Protein AF-A0A8B6DTR9-F1 (afdb_monomer)

Solvent-accessible surface area (backbone atoms only — not comparable to full-atom values): 15945 Å² total; per-residue (Å²): 145,70,63,82,80,42,92,89,54,78,82,50,73,66,52,52,37,52,46,11,45,74,66,29,21,36,35,35,38,35,43,96,95,38,80,46,82,32,45,28,60,80,81,39,79,87,61,79,60,50,96,57,66,48,41,33,37,45,43,93,88,68,91,39,76,43,83,52,92,78,80,88,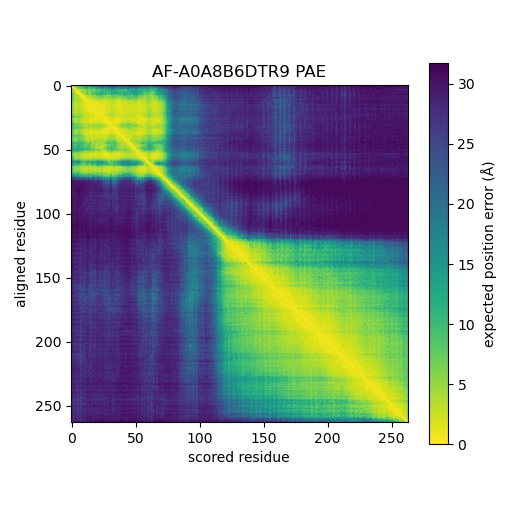74,87,74,90,75,89,83,84,90,77,88,80,81,92,70,81,88,87,74,83,84,82,82,87,86,80,85,88,78,92,78,88,77,92,74,92,73,92,71,97,82,63,64,71,66,53,53,52,53,52,50,52,51,52,51,54,50,52,49,54,50,50,50,46,42,75,74,32,64,69,58,36,49,52,50,52,48,52,54,49,49,49,46,71,74,31,63,68,60,33,52,52,52,51,50,55,51,50,50,44,48,71,74,32,60,68,61,36,50,53,53,52,49,54,51,50,54,40,47,74,73,33,64,67,58,33,52,51,50,53,52,52,51,52,52,42,49,72,71,35,60,70,60,35,50,53,51,50,51,54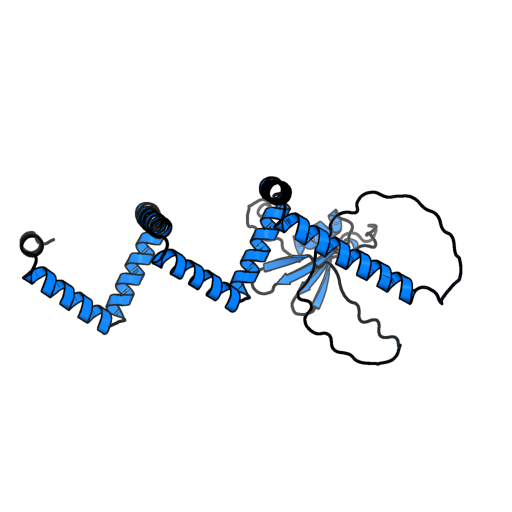,51,50,49,47,46,70,76,31,60,72,58,33,52,54,52,52,51,53,50,52,52,45,47,71,73,32,65,70,57,33,52,54,52,52,52,35,62,76,68,74,110

Secondary structure (DSSP, 8-state):
--GGGSTTPPP-HHHHHHHHHHHTSEEEEEETTEEEEE-GGGT-TT----S-EEEEEEETTTTEEEEE-------------------------------------------TTSHHHHHHHHHHHHHHHHHHHHHHHHH-HHHHHHHHHHHHHHHHH-HHHHHHHHHHHHHHHHH-HHHHHHHHHHHHHHHHH-HHHHHHHHHHHHHHHHH-HHHHHHHHHHHHHHHHH-HHHHHHHHHHHHHHHHH-HHHHHHHHHHHHHT-

Radius of gyration: 31.57 Å; Cα contacts (8 Å, |Δi|>4): 140; chains: 1; bounding box: 81×58×77 Å

Foldseek 3Di:
DPPVVDPPDADDPVVVLVVQLVVLEWEWEQDPNDIDIRHNCVVPVPGRRDPDHWYWYQDPPPSDIDTDPDDDDPPDDDDDDDDDDDDDPPDDDDDPDDDDDDDDDDDDDDDPPPPPVVVVVVVVVVVVVVVVVVVCCVPPPVSVVVVVVVVVCCCVVPPVVVVVVVVVVVCCCVPPPVVVVVVVVVLVVCCVPPPVSVVVVVVVVVVCCVPPVVVVVVVVVVVVCCCVVPPVVVVVVVVVVVVCCVPPPVVVVVVVVCVVVVD

Organism: Mytilus galloprovincialis (NCBI:txid29158)

pLDDT: mean 78.94, std 22.17, range [26.41, 97.94]

Structure (mmCIF, N/CA/C/O backbone):
data_AF-A0A8B6DTR9-F1
#
_entry.id   AF-A0A8B6DTR9-F1
#
loop_
_atom_site.group_PDB
_atom_site.id
_atom_site.type_symbol
_atom_site.label_atom_id
_atom_site.label_alt_id
_atom_site.label_comp_id
_atom_site.label_asym_id
_atom_site.label_entity_id
_atom_site.label_seq_id
_atom_site.pdbx_PDB_ins_code
_atom_site.Cartn_x
_atom_site.Cartn_y
_atom_site.Cartn_z
_atom_site.occupancy
_atom_site.B_iso_or_equiv
_atom_site.auth_seq_id
_atom_site.auth_comp_id
_atom_site.auth_asym_id
_atom_site.auth_atom_id
_atom_site.pdbx_PDB_model_num
ATOM 1 N N . MET A 1 1 ? 14.453 -39.203 -3.391 1.00 51.09 1 MET A N 1
ATOM 2 C CA . MET A 1 1 ? 14.762 -38.032 -4.246 1.00 51.09 1 MET A CA 1
ATOM 3 C C . MET A 1 1 ? 13.484 -37.434 -4.881 1.00 51.09 1 MET A C 1
ATOM 5 O O . MET A 1 1 ? 13.374 -37.361 -6.095 1.00 51.09 1 MET A O 1
ATOM 9 N N . ARG A 1 2 ? 12.464 -37.054 -4.081 1.00 52.34 2 ARG A N 1
ATOM 10 C CA . ARG A 1 2 ? 11.147 -36.567 -4.581 1.00 52.34 2 ARG A CA 1
ATOM 11 C C . ARG A 1 2 ? 10.767 -35.135 -4.158 1.00 52.34 2 ARG A C 1
ATOM 13 O O . ARG A 1 2 ? 9.827 -34.598 -4.726 1.00 52.34 2 ARG A O 1
ATOM 20 N N . LYS A 1 3 ? 11.496 -34.507 -3.225 1.00 60.00 3 LYS A N 1
ATOM 21 C CA . LYS A 1 3 ? 11.105 -33.215 -2.626 1.00 60.00 3 LYS A CA 1
ATOM 22 C C . LYS A 1 3 ? 11.274 -32.003 -3.559 1.00 60.00 3 LYS A C 1
ATOM 24 O O . LYS A 1 3 ? 10.487 -31.076 -3.479 1.00 60.00 3 LYS A O 1
ATOM 29 N N . MET A 1 4 ? 12.216 -32.025 -4.509 1.00 64.88 4 MET A N 1
ATOM 30 C CA . MET A 1 4 ? 12.504 -30.857 -5.369 1.00 64.88 4 MET A CA 1
ATOM 31 C C . MET A 1 4 ? 11.390 -30.528 -6.388 1.00 64.88 4 MET A C 1
ATOM 33 O O . MET A 1 4 ? 11.372 -29.444 -6.957 1.00 64.88 4 MET A O 1
ATOM 37 N N . LYS A 1 5 ? 10.413 -31.428 -6.587 1.00 71.19 5 LYS A N 1
ATOM 38 C CA . LYS A 1 5 ? 9.222 -31.157 -7.415 1.00 71.19 5 LYS A CA 1
ATOM 39 C C . LYS A 1 5 ? 8.130 -30.378 -6.670 1.00 71.19 5 LYS A C 1
ATOM 41 O O . LYS A 1 5 ? 7.161 -29.959 -7.299 1.00 71.19 5 LYS A O 1
ATOM 46 N N . GLU A 1 6 ? 8.251 -30.211 -5.353 1.00 74.38 6 GLU A N 1
ATOM 47 C CA . GLU A 1 6 ? 7.257 -29.505 -4.548 1.00 74.38 6 GLU A CA 1
ATOM 48 C C . GLU A 1 6 ? 7.502 -27.988 -4.581 1.00 74.38 6 GLU A C 1
ATOM 50 O O . GLU A 1 6 ? 8.633 -27.536 -4.361 1.00 74.38 6 GLU A O 1
ATOM 55 N N . PRO A 1 7 ? 6.457 -27.176 -4.820 1.00 59.94 7 PRO A N 1
ATOM 56 C CA . PRO A 1 7 ? 6.584 -25.726 -4.807 1.00 59.94 7 PRO A CA 1
ATOM 57 C C . PRO A 1 7 ? 7.068 -25.247 -3.431 1.00 59.94 7 PRO A C 1
ATOM 59 O O . PRO A 1 7 ? 6.545 -25.678 -2.407 1.00 59.94 7 PRO A O 1
ATOM 62 N N . LYS A 1 8 ? 8.021 -24.302 -3.427 1.00 69.50 8 LYS A N 1
ATOM 63 C CA . LYS A 1 8 ? 8.721 -23.744 -2.245 1.00 69.50 8 LYS A CA 1
ATOM 64 C C . LYS A 1 8 ? 9.845 -24.608 -1.653 1.00 69.50 8 LYS A C 1
ATOM 66 O O . LYS A 1 8 ? 10.406 -24.219 -0.631 1.00 69.50 8 LYS A O 1
ATOM 71 N N . THR A 1 9 ? 10.226 -25.715 -2.289 1.00 77.56 9 THR A N 1
ATOM 72 C CA . THR A 1 9 ? 11.467 -26.416 -1.922 1.00 77.56 9 THR A CA 1
ATOM 73 C C . THR A 1 9 ? 12.671 -25.627 -2.432 1.00 77.56 9 THR A C 1
ATOM 75 O O . THR A 1 9 ? 12.723 -25.266 -3.607 1.00 77.56 9 THR A O 1
ATOM 78 N N . MET A 1 10 ? 13.621 -25.324 -1.546 1.00 78.94 10 MET A N 1
ATOM 79 C CA . MET A 1 10 ? 14.828 -24.571 -1.899 1.00 78.94 10 MET A CA 1
ATOM 80 C C . MET A 1 10 ? 15.868 -25.504 -2.516 1.00 78.94 10 MET A C 1
ATOM 82 O O . MET A 1 10 ? 16.066 -26.614 -2.024 1.00 78.94 10 MET A O 1
ATOM 86 N N . GLY A 1 11 ? 16.518 -25.048 -3.586 1.00 74.38 11 GLY A N 1
ATOM 87 C CA . GLY A 1 11 ? 17.696 -25.724 -4.119 1.00 74.38 11 GLY A CA 1
ATOM 88 C C . GLY A 1 11 ? 18.879 -25.559 -3.169 1.00 74.38 11 GLY A C 1
ATOM 89 O O . GLY A 1 11 ? 19.078 -24.486 -2.601 1.00 74.38 11 GLY A O 1
ATOM 90 N N . THR A 1 12 ? 19.632 -26.635 -2.998 1.00 82.31 12 THR A N 1
ATOM 91 C CA . THR A 1 12 ? 20.874 -26.703 -2.224 1.00 82.31 12 THR A CA 1
ATOM 92 C C . THR A 1 12 ? 22.078 -26.730 -3.162 1.00 82.31 12 THR A C 1
ATOM 94 O O . THR A 1 12 ? 21.946 -26.671 -4.388 1.00 82.31 12 THR A O 1
ATOM 97 N N . GLU A 1 13 ? 23.274 -26.849 -2.598 1.00 83.00 13 GLU A N 1
ATOM 98 C CA . GLU A 1 13 ? 24.529 -26.994 -3.332 1.00 83.00 13 GLU A CA 1
ATOM 99 C C . GLU A 1 13 ? 24.482 -28.153 -4.339 1.00 83.00 13 GLU A C 1
ATOM 101 O O . GLU A 1 13 ? 25.077 -28.065 -5.412 1.00 83.00 13 GLU A O 1
ATOM 106 N N . LEU A 1 14 ? 23.730 -29.218 -4.029 1.00 82.75 14 LEU A N 1
ATOM 107 C CA . LEU A 1 14 ? 23.556 -30.365 -4.918 1.00 82.75 14 LEU A CA 1
ATOM 108 C C . LEU A 1 14 ? 22.812 -29.985 -6.205 1.00 82.75 14 LEU A C 1
ATOM 110 O O . LEU A 1 14 ? 23.224 -30.381 -7.294 1.00 82.75 14 LEU A O 1
ATOM 114 N N . GLU A 1 15 ? 21.734 -29.205 -6.098 1.00 90.25 15 GLU A N 1
ATOM 115 C CA . GLU A 1 15 ? 20.995 -28.711 -7.261 1.00 90.25 15 GLU A CA 1
ATOM 116 C C . GLU A 1 15 ? 21.824 -27.719 -8.083 1.00 90.25 15 GLU A C 1
ATOM 118 O O . GLU A 1 15 ? 21.741 -27.736 -9.311 1.00 90.25 15 GLU A O 1
ATOM 123 N N . ILE A 1 16 ? 22.653 -26.896 -7.432 1.00 89.44 16 ILE A N 1
ATOM 124 C CA . ILE A 1 16 ? 23.566 -25.964 -8.111 1.00 89.44 16 ILE A CA 1
ATOM 125 C C . ILE A 1 16 ? 24.635 -26.737 -8.892 1.00 89.44 16 ILE A C 1
ATOM 127 O O . ILE A 1 16 ? 24.888 -26.435 -10.056 1.00 89.44 16 ILE A O 1
ATOM 131 N N . LEU A 1 17 ? 25.220 -27.775 -8.292 1.00 88.19 17 LEU A N 1
ATOM 132 C CA . LEU A 1 17 ? 26.212 -28.614 -8.957 1.00 88.19 17 LEU A CA 1
ATOM 133 C C . LEU A 1 17 ? 25.599 -29.421 -10.116 1.00 88.19 17 LEU A C 1
ATOM 135 O O . LEU A 1 17 ? 26.189 -29.509 -11.193 1.00 88.19 17 LEU A O 1
ATOM 139 N N . ALA A 1 18 ? 24.389 -29.957 -9.929 1.00 88.06 18 ALA A N 1
ATOM 140 C CA . ALA A 1 18 ? 23.650 -30.629 -10.995 1.00 88.06 18 ALA A CA 1
ATOM 141 C C . ALA A 1 18 ? 23.320 -29.673 -12.154 1.00 88.06 18 ALA A C 1
ATOM 143 O O . ALA A 1 18 ? 23.421 -30.068 -13.315 1.00 88.06 18 ALA A O 1
ATOM 144 N N . ALA A 1 19 ? 22.969 -28.417 -11.855 1.00 89.81 19 ALA A N 1
ATOM 145 C CA . ALA A 1 19 ? 22.735 -27.386 -12.862 1.00 89.81 19 ALA A CA 1
ATOM 146 C C . ALA A 1 19 ? 24.020 -27.016 -13.617 1.00 89.81 19 ALA A C 1
ATOM 148 O O . ALA A 1 19 ? 23.981 -26.931 -14.839 1.00 89.81 19 ALA A O 1
ATOM 149 N N . ALA A 1 20 ? 25.156 -26.872 -12.925 1.00 90.00 20 ALA A N 1
ATOM 150 C CA . ALA A 1 20 ? 26.452 -26.611 -13.557 1.00 90.00 20 ALA A CA 1
ATOM 151 C C . ALA A 1 20 ? 26.824 -27.715 -14.562 1.00 90.00 20 ALA A C 1
ATOM 153 O O . ALA A 1 20 ? 27.210 -27.434 -15.695 1.00 90.00 20 ALA A O 1
ATOM 154 N N . HIS A 1 21 ? 26.625 -28.979 -14.175 1.00 88.75 21 HIS A N 1
ATOM 155 C CA . HIS A 1 21 ? 26.831 -30.122 -15.063 1.00 88.75 21 HIS A CA 1
ATOM 156 C C . HIS A 1 21 ? 25.842 -30.147 -16.237 1.00 88.75 21 HIS A C 1
ATOM 158 O O . HIS A 1 21 ? 26.243 -30.344 -17.380 1.00 88.75 21 HIS A O 1
ATOM 164 N N . PHE A 1 22 ? 24.552 -29.913 -15.979 1.00 89.75 22 PHE A N 1
ATOM 165 C CA . PHE A 1 22 ? 23.518 -29.893 -17.018 1.00 89.75 22 PHE A CA 1
ATOM 166 C C . PHE A 1 22 ? 23.726 -28.773 -18.048 1.00 89.75 22 PHE A C 1
ATOM 168 O O . PHE A 1 22 ? 23.494 -28.983 -19.235 1.00 89.75 22 PHE A O 1
ATOM 175 N N . MET A 1 23 ? 24.156 -27.595 -17.596 1.00 88.44 23 MET A N 1
ATOM 176 C CA . MET A 1 23 ? 24.367 -26.415 -18.437 1.00 88.44 23 MET A CA 1
ATOM 177 C C . MET A 1 23 ? 25.759 -26.364 -19.071 1.00 88.44 23 MET A C 1
ATOM 179 O O . MET A 1 23 ? 25.993 -25.479 -19.882 1.00 88.44 23 MET A O 1
ATOM 183 N N . GLN A 1 24 ? 26.668 -27.273 -18.696 1.00 90.25 24 GLN A N 1
ATOM 184 C CA . GLN A 1 24 ? 28.073 -27.252 -19.119 1.00 90.25 24 GLN A CA 1
ATOM 185 C C . GLN A 1 24 ? 28.731 -25.884 -18.877 1.00 90.25 24 GLN A C 1
ATOM 187 O O . GLN A 1 24 ? 29.543 -25.423 -19.668 1.00 90.25 24 GLN A O 1
ATOM 192 N N . ALA A 1 25 ? 28.384 -25.231 -17.767 1.00 89.56 25 ALA A N 1
ATOM 193 C CA . ALA A 1 25 ? 28.871 -23.904 -17.407 1.00 89.56 25 ALA A CA 1
ATOM 194 C C . ALA A 1 25 ? 29.295 -23.886 -15.937 1.00 89.56 25 ALA A C 1
ATOM 196 O O . ALA A 1 25 ? 28.673 -24.528 -15.085 1.00 89.56 25 ALA A O 1
ATOM 197 N N . ASP A 1 26 ? 30.346 -23.131 -15.625 1.00 91.75 26 ASP A N 1
ATOM 198 C CA . ASP A 1 26 ? 30.754 -22.923 -14.239 1.00 91.75 26 ASP A CA 1
ATOM 199 C C . ASP A 1 26 ? 29.756 -21.996 -13.529 1.00 91.75 26 ASP A C 1
ATOM 201 O O . ASP A 1 26 ? 29.386 -20.942 -14.047 1.00 91.75 26 ASP A O 1
ATOM 205 N N . ILE A 1 27 ? 29.345 -22.354 -12.311 1.00 93.38 27 ILE A N 1
ATOM 206 C CA . ILE A 1 27 ? 28.483 -21.519 -11.469 1.00 93.38 27 ILE A CA 1
ATOM 207 C C . ILE A 1 27 ? 29.274 -21.066 -10.243 1.00 93.38 27 ILE A C 1
ATOM 209 O O . ILE A 1 27 ? 29.811 -21.879 -9.495 1.00 93.38 27 ILE A O 1
ATOM 213 N N . TYR A 1 28 ? 29.333 -19.762 -10.003 1.00 93.19 28 TYR A N 1
ATO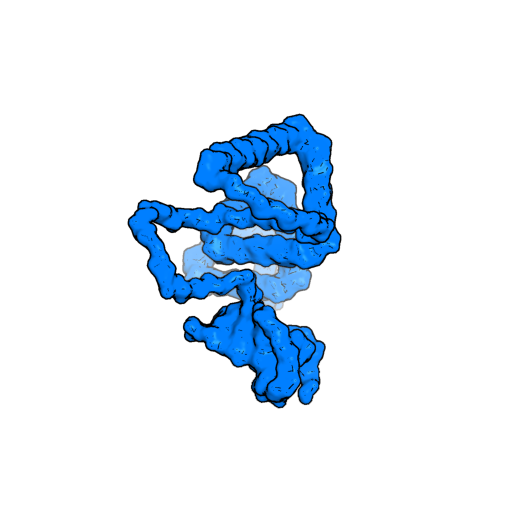M 214 C CA . TYR A 1 28 ? 29.985 -19.158 -8.847 1.00 93.19 28 TYR A CA 1
ATOM 215 C C . TYR A 1 28 ? 28.941 -18.605 -7.884 1.00 93.19 28 TYR A C 1
ATOM 217 O O . TYR A 1 28 ? 28.105 -17.802 -8.284 1.00 93.19 28 TYR A O 1
ATOM 225 N N . THR A 1 29 ? 29.014 -18.961 -6.602 1.00 91.94 29 THR A N 1
ATOM 226 C CA . THR A 1 29 ? 28.176 -18.357 -5.555 1.00 91.94 29 THR A CA 1
ATOM 227 C C . THR A 1 29 ? 29.021 -17.514 -4.609 1.00 91.94 29 THR A C 1
ATOM 229 O O . THR A 1 29 ? 29.999 -18.016 -4.054 1.00 91.94 29 THR A O 1
ATOM 232 N N . PHE A 1 30 ? 28.634 -16.266 -4.371 1.00 89.50 30 PHE A N 1
ATOM 233 C CA . PHE A 1 30 ? 29.197 -15.428 -3.318 1.00 89.50 30 PHE A CA 1
ATOM 234 C C . PHE A 1 30 ? 28.413 -15.639 -2.021 1.00 89.50 30 PHE A C 1
ATOM 236 O O . PHE A 1 30 ? 27.219 -15.367 -1.988 1.00 89.50 30 PHE A O 1
ATOM 243 N N . THR A 1 31 ? 29.056 -16.136 -0.967 1.00 84.56 31 THR A N 1
ATOM 244 C CA . THR A 1 31 ? 28.469 -16.312 0.376 1.00 84.56 31 THR A CA 1
ATOM 245 C C . THR A 1 31 ? 29.550 -16.068 1.419 1.00 84.56 31 THR A C 1
ATOM 247 O O . THR A 1 31 ? 30.715 -16.391 1.171 1.00 84.56 31 THR A O 1
ATOM 250 N N . ASN A 1 32 ? 29.212 -15.485 2.573 1.00 79.06 32 ASN A N 1
ATOM 251 C CA . ASN A 1 32 ? 30.182 -15.229 3.645 1.00 79.06 32 ASN A CA 1
ATOM 252 C C . ASN A 1 32 ? 31.472 -14.528 3.157 1.00 79.06 32 ASN A C 1
ATOM 254 O O . ASN A 1 32 ? 32.587 -14.910 3.523 1.00 79.06 32 ASN A O 1
ATOM 258 N N . ASN A 1 33 ? 31.324 -13.523 2.286 1.00 77.00 33 ASN A N 1
ATOM 259 C CA . ASN A 1 33 ? 32.418 -12.787 1.639 1.00 77.00 33 ASN A CA 1
ATOM 260 C C . ASN A 1 33 ? 33.404 -13.641 0.814 1.00 77.00 33 ASN A C 1
ATOM 262 O O . ASN A 1 33 ? 34.549 -13.237 0.600 1.00 77.00 33 ASN A O 1
ATOM 266 N N . LYS A 1 34 ? 32.988 -14.818 0.337 1.00 83.94 34 LYS A N 1
ATOM 267 C CA . LYS A 1 34 ? 33.826 -15.715 -0.466 1.00 83.94 34 LYS A CA 1
ATOM 268 C C . LYS A 1 34 ? 33.084 -16.205 -1.700 1.00 83.94 34 LYS A C 1
ATOM 270 O O . LYS A 1 34 ? 31.891 -16.485 -1.654 1.00 83.94 34 LYS A O 1
ATOM 275 N N . TRP A 1 35 ? 33.824 -16.343 -2.796 1.00 89.88 35 TRP A N 1
ATOM 276 C CA . TRP A 1 35 ? 33.347 -17.006 -4.004 1.00 89.88 35 TRP A CA 1
ATOM 277 C C . TRP A 1 35 ? 33.590 -18.510 -3.902 1.00 89.88 35 TRP A C 1
ATOM 279 O O . TRP A 1 35 ? 34.715 -18.946 -3.659 1.00 89.88 35 TRP A O 1
ATOM 289 N N . ILE A 1 36 ? 32.537 -19.292 -4.111 1.00 88.81 36 ILE A N 1
ATOM 290 C CA . ILE A 1 36 ? 32.576 -20.753 -4.197 1.00 88.81 36 ILE A CA 1
ATOM 291 C C . ILE A 1 36 ? 32.256 -21.138 -5.640 1.00 88.81 36 ILE A C 1
ATOM 293 O O . ILE A 1 36 ? 31.279 -20.644 -6.198 1.00 88.81 36 ILE A O 1
ATOM 297 N N . LYS A 1 37 ? 33.089 -21.992 -6.241 1.00 93.00 37 LYS A N 1
ATOM 298 C CA . LYS A 1 37 ? 32.936 -22.478 -7.617 1.00 93.00 37 LYS A CA 1
ATOM 299 C C . LYS A 1 37 ? 32.270 -23.856 -7.626 1.00 93.00 37 LYS A C 1
ATOM 301 O O . LYS A 1 37 ? 32.754 -24.760 -6.948 1.00 93.00 37 LYS A O 1
ATOM 306 N N . TYR A 1 38 ? 31.243 -24.010 -8.455 1.00 91.06 38 TYR A N 1
ATOM 307 C CA . TYR A 1 38 ? 30.613 -25.274 -8.826 1.00 91.06 38 TYR A CA 1
ATOM 308 C C . TYR A 1 38 ? 30.874 -25.522 -10.310 1.00 91.06 38 TYR A C 1
ATOM 310 O O . TYR A 1 38 ? 30.433 -24.749 -11.157 1.00 91.06 38 TYR A O 1
ATOM 318 N N . SER A 1 39 ? 31.628 -26.569 -10.619 1.00 88.81 39 SER A N 1
ATOM 319 C CA . SER A 1 39 ? 32.051 -26.903 -11.977 1.00 88.81 39 SER A CA 1
ATOM 320 C C . SER A 1 39 ? 31.557 -28.283 -12.364 1.00 88.81 39 SER A C 1
ATOM 322 O O . SER A 1 39 ? 31.634 -29.216 -11.563 1.00 88.81 39 SER A O 1
ATOM 324 N N . ALA A 1 40 ? 31.148 -28.437 -13.621 1.00 82.75 40 ALA A N 1
ATOM 325 C CA . ALA A 1 40 ? 30.840 -29.744 -14.191 1.00 82.75 40 ALA A CA 1
ATOM 326 C C . ALA A 1 40 ? 32.032 -30.720 -14.078 1.00 82.75 40 ALA A C 1
ATOM 328 O O . ALA A 1 40 ? 31.823 -31.905 -13.825 1.00 82.75 40 ALA A O 1
ATOM 329 N N . HIS A 1 41 ? 33.269 -30.198 -14.103 1.00 83.25 41 HIS A N 1
ATOM 330 C CA . HIS A 1 41 ? 34.509 -30.955 -13.880 1.00 83.25 41 HIS A CA 1
ATOM 331 C C . HIS A 1 41 ? 34.604 -31.644 -12.510 1.00 83.25 41 HIS A C 1
ATOM 333 O O . HIS A 1 41 ? 35.430 -32.537 -12.320 1.00 83.25 41 HIS A O 1
ATOM 339 N N . GLN A 1 42 ? 33.794 -31.233 -11.528 1.00 80.69 42 GLN A N 1
ATOM 340 C CA . GLN A 1 42 ? 33.728 -31.906 -10.227 1.00 80.69 42 GLN A CA 1
ATOM 341 C C . GLN A 1 42 ? 32.944 -33.226 -10.290 1.00 80.69 42 GLN A C 1
ATOM 343 O O . GLN A 1 42 ? 33.060 -34.030 -9.367 1.00 80.69 42 GLN A O 1
ATOM 348 N N . ILE A 1 43 ? 32.158 -33.443 -11.350 1.00 80.44 43 ILE A N 1
ATOM 349 C CA . ILE A 1 43 ? 31.377 -34.663 -11.594 1.00 80.44 43 ILE A CA 1
ATOM 350 C C . ILE A 1 43 ? 31.999 -35.473 -12.736 1.00 80.44 43 ILE A C 1
ATOM 352 O O . ILE A 1 43 ? 32.204 -36.674 -12.579 1.00 80.44 43 ILE A O 1
ATOM 356 N N . ASP A 1 44 ? 32.322 -34.820 -13.853 1.00 80.62 44 ASP A N 1
ATOM 357 C CA . ASP A 1 44 ? 32.878 -35.448 -15.052 1.00 80.62 44 ASP A CA 1
ATOM 358 C C . ASP A 1 44 ? 34.062 -34.624 -15.565 1.00 80.62 44 ASP A C 1
ATOM 360 O O . ASP A 1 44 ? 33.911 -33.454 -15.904 1.00 80.62 44 ASP A O 1
ATOM 364 N N . LYS A 1 45 ? 35.256 -35.219 -15.593 1.00 79.38 45 LYS A N 1
ATOM 365 C CA . LYS A 1 45 ? 36.498 -34.514 -15.938 1.00 79.38 45 LYS A CA 1
ATOM 366 C C . LYS A 1 45 ? 36.664 -34.274 -17.436 1.00 79.38 45 LYS A C 1
ATOM 368 O O . LYS A 1 45 ? 37.458 -33.408 -17.791 1.00 79.38 45 LYS A O 1
ATOM 373 N N . ASP A 1 46 ? 35.937 -35.009 -18.272 1.00 85.25 46 ASP A N 1
ATOM 374 C CA . ASP A 1 46 ? 36.074 -34.956 -19.730 1.00 85.25 46 ASP A CA 1
ATOM 375 C C . ASP A 1 46 ? 35.005 -34.054 -20.379 1.00 85.25 46 ASP A C 1
ATOM 377 O O . ASP A 1 46 ? 34.923 -33.946 -21.606 1.00 85.25 46 ASP A O 1
ATOM 381 N N . ILE A 1 47 ? 34.177 -33.388 -19.564 1.00 82.56 47 ILE A N 1
ATOM 382 C CA . ILE A 1 47 ? 33.110 -32.508 -20.038 1.00 82.56 47 ILE A CA 1
ATOM 383 C C . ILE A 1 47 ? 33.664 -31.145 -20.474 1.00 82.56 47 ILE A C 1
ATOM 385 O O . ILE A 1 47 ? 34.369 -30.461 -19.733 1.00 82.56 47 ILE A O 1
ATOM 389 N N . ASN A 1 48 ? 33.312 -30.713 -21.685 1.00 80.38 48 ASN A N 1
ATOM 390 C CA . ASN A 1 48 ? 33.672 -29.382 -22.166 1.00 80.38 48 ASN A CA 1
ATOM 391 C C . ASN A 1 48 ? 32.794 -28.334 -21.480 1.00 80.38 48 ASN A C 1
ATOM 393 O O . ASN A 1 48 ? 31.607 -28.237 -21.773 1.00 80.38 48 ASN A O 1
ATOM 397 N N . VAL A 1 49 ? 33.382 -27.550 -20.579 1.00 80.81 49 VAL A N 1
ATOM 398 C CA . VAL A 1 49 ? 32.700 -26.422 -19.934 1.00 80.81 49 VAL A CA 1
ATOM 399 C C . VAL A 1 49 ? 32.883 -25.162 -20.774 1.00 80.81 49 VAL A C 1
ATOM 401 O O . VAL A 1 49 ? 33.990 -24.863 -21.224 1.00 80.81 49 VAL A O 1
ATOM 404 N N . GLU A 1 50 ? 31.796 -24.426 -20.991 1.00 77.69 50 GLU A N 1
ATOM 405 C CA . GLU A 1 50 ? 31.810 -23.144 -21.686 1.00 77.69 50 GLU A CA 1
ATOM 406 C C . GLU A 1 50 ? 32.703 -22.122 -20.961 1.00 77.69 50 GLU A C 1
ATOM 408 O O . GLU A 1 50 ? 32.839 -22.120 -19.738 1.00 77.69 50 GLU A O 1
ATOM 413 N N . ASN A 1 51 ? 33.307 -21.206 -21.725 1.00 74.62 51 ASN A N 1
ATOM 414 C CA . ASN A 1 51 ? 34.177 -20.158 -21.173 1.00 74.62 51 ASN A CA 1
ATOM 415 C C . ASN A 1 51 ? 33.410 -19.086 -20.374 1.00 74.62 51 ASN A C 1
ATOM 417 O O . ASN A 1 51 ? 34.032 -18.215 -19.760 1.00 74.62 51 ASN A O 1
ATOM 421 N N . GLU A 1 52 ? 32.079 -19.117 -20.404 1.00 78.62 52 GLU A N 1
ATOM 422 C CA . GLU A 1 52 ? 31.210 -18.199 -19.677 1.00 78.62 52 GLU A CA 1
ATOM 423 C C . GLU A 1 52 ? 30.703 -18.853 -18.388 1.00 78.62 52 GLU A C 1
ATOM 425 O O . GLU A 1 52 ? 30.409 -20.046 -18.336 1.00 78.62 52 GLU A O 1
ATOM 430 N N . ALA A 1 53 ? 30.614 -18.057 -17.324 1.00 87.94 53 ALA A N 1
ATOM 431 C CA . ALA A 1 53 ? 30.217 -18.531 -16.007 1.00 87.94 53 ALA A CA 1
ATOM 432 C C . ALA A 1 53 ? 28.997 -17.769 -15.487 1.00 87.94 53 ALA A C 1
ATOM 434 O O . ALA A 1 53 ? 28.802 -16.584 -15.765 1.00 87.94 53 ALA A O 1
ATOM 435 N N . ILE A 1 54 ? 28.186 -18.453 -14.686 1.00 92.50 54 ILE A N 1
ATOM 436 C CA . ILE A 1 54 ? 27.011 -17.885 -14.029 1.00 92.50 54 ILE A CA 1
ATOM 437 C C . ILE A 1 54 ? 27.413 -17.452 -12.627 1.00 92.50 54 ILE A C 1
ATOM 439 O O . ILE A 1 54 ? 27.927 -18.248 -11.848 1.00 92.50 54 ILE A O 1
ATOM 443 N N . TYR A 1 55 ? 27.135 -16.202 -12.273 1.00 93.50 55 TYR A N 1
ATOM 444 C CA . TYR A 1 55 ? 27.465 -15.658 -10.961 1.00 93.50 55 TYR A CA 1
ATOM 445 C C . TYR A 1 55 ? 26.193 -15.426 -10.145 1.00 93.50 55 TYR A C 1
ATOM 447 O O . TYR A 1 55 ? 25.248 -14.781 -10.603 1.00 93.50 55 TYR A O 1
ATOM 455 N N . LEU A 1 56 ? 26.180 -15.939 -8.918 1.00 91.75 56 LEU A N 1
ATOM 456 C CA . LEU A 1 56 ? 25.083 -15.856 -7.963 1.00 91.75 56 LEU A CA 1
ATOM 457 C C . LEU A 1 56 ? 25.574 -15.248 -6.645 1.00 91.75 56 LEU A C 1
ATOM 459 O O . LEU A 1 56 ? 26.690 -15.511 -6.208 1.00 91.75 56 LEU A O 1
ATOM 463 N N . HIS A 1 57 ? 24.730 -14.478 -5.971 1.00 88.62 57 HIS A N 1
ATOM 464 C CA . HIS A 1 57 ? 24.967 -13.973 -4.621 1.00 88.62 57 HIS A CA 1
ATOM 465 C C . HIS A 1 57 ? 23.977 -14.626 -3.658 1.00 88.62 57 HIS A C 1
ATOM 467 O O . HIS A 1 57 ? 22.768 -14.461 -3.809 1.00 88.62 57 HIS A O 1
ATOM 473 N N . HIS A 1 58 ? 24.494 -15.380 -2.690 1.00 85.12 58 HIS A N 1
ATOM 474 C CA . HIS A 1 58 ? 23.711 -15.984 -1.623 1.00 85.12 58 HIS A CA 1
ATOM 475 C C . HIS A 1 58 ? 23.541 -14.975 -0.486 1.00 85.12 58 HIS A C 1
ATOM 477 O O . HIS A 1 58 ? 24.504 -14.569 0.163 1.00 85.12 58 HIS A O 1
ATOM 483 N N . VAL A 1 59 ? 22.299 -14.563 -0.251 1.00 79.94 59 VAL A N 1
ATOM 484 C CA . VAL A 1 59 ? 21.960 -13.623 0.814 1.00 79.94 59 VAL A CA 1
ATOM 485 C C . VAL A 1 59 ? 21.758 -14.418 2.104 1.00 79.94 59 VAL A C 1
ATOM 487 O O . VAL A 1 59 ? 20.691 -14.996 2.323 1.00 79.94 59 VAL A O 1
ATOM 490 N N . ASP A 1 60 ? 22.781 -14.414 2.966 1.00 60.50 60 ASP A N 1
ATOM 491 C CA . ASP A 1 60 ? 22.947 -15.277 4.154 1.00 60.50 60 ASP A CA 1
ATOM 492 C C . ASP A 1 60 ? 21.786 -15.230 5.189 1.00 60.50 60 ASP A C 1
ATOM 494 O O . ASP A 1 60 ? 21.770 -15.997 6.148 1.00 60.50 60 ASP A O 1
ATOM 498 N N . LYS A 1 61 ? 20.783 -14.352 5.013 1.00 59.25 61 LYS A N 1
ATOM 499 C CA . LYS A 1 61 ? 19.601 -14.214 5.892 1.00 59.25 61 LYS A CA 1
ATOM 500 C C . LYS A 1 61 ? 18.292 -14.778 5.329 1.00 59.25 61 LYS A C 1
ATOM 502 O O . LYS A 1 61 ? 17.323 -14.870 6.079 1.00 59.25 61 LYS A O 1
ATOM 507 N N . SER A 1 62 ? 18.216 -15.105 4.040 1.00 58.03 62 SER A N 1
ATOM 508 C CA . SER A 1 62 ? 16.944 -15.468 3.390 1.00 58.03 62 SER A CA 1
ATOM 509 C C . SER A 1 62 ? 17.025 -16.667 2.444 1.00 58.03 62 SER A C 1
ATOM 511 O O . SER A 1 62 ? 16.060 -16.900 1.715 1.00 58.03 62 SER A O 1
ATOM 513 N N . SER A 1 63 ? 18.140 -17.417 2.444 1.00 68.50 63 SER A N 1
ATOM 514 C CA . SER A 1 63 ? 18.375 -18.555 1.530 1.00 68.50 63 SER A CA 1
ATOM 515 C C . SER A 1 63 ? 18.012 -18.199 0.080 1.00 68.50 63 SER A C 1
ATOM 517 O O . SER A 1 63 ? 17.421 -18.980 -0.665 1.00 68.50 63 SER A O 1
ATOM 519 N N . HIS A 1 64 ? 18.299 -16.947 -0.282 1.00 80.81 64 HIS A N 1
ATOM 520 C CA . HIS A 1 64 ? 17.926 -16.331 -1.542 1.00 80.81 64 HIS A CA 1
ATOM 521 C C . HIS A 1 64 ? 19.172 -16.160 -2.399 1.00 80.81 64 HIS A C 1
ATOM 523 O O . HIS A 1 64 ? 20.209 -15.722 -1.900 1.00 80.81 64 HIS A O 1
ATOM 529 N N . TYR A 1 65 ? 19.047 -16.479 -3.685 1.00 83.94 65 TYR A N 1
ATOM 530 C CA . TYR A 1 65 ? 20.107 -16.304 -4.669 1.00 83.94 65 TYR A CA 1
ATOM 531 C C . TYR A 1 65 ? 19.731 -15.180 -5.629 1.00 83.94 65 TYR A C 1
ATOM 533 O O . TYR A 1 65 ? 18.676 -15.224 -6.265 1.00 83.94 65 TYR A O 1
ATOM 541 N N . GLU A 1 66 ? 20.607 -14.190 -5.753 1.00 86.62 66 GLU A N 1
ATOM 542 C CA . GLU A 1 66 ? 20.489 -13.117 -6.740 1.00 86.62 66 GLU A CA 1
ATOM 543 C C . GLU A 1 66 ? 21.493 -13.322 -7.878 1.00 86.62 66 GLU A C 1
ATOM 545 O O . GLU A 1 66 ? 22.618 -13.755 -7.644 1.00 86.62 66 GLU A O 1
ATOM 550 N N . VAL A 1 67 ? 21.111 -12.992 -9.115 1.00 87.62 67 VAL A N 1
ATOM 551 C CA . VAL A 1 67 ? 22.015 -13.070 -10.274 1.00 87.62 67 VAL A CA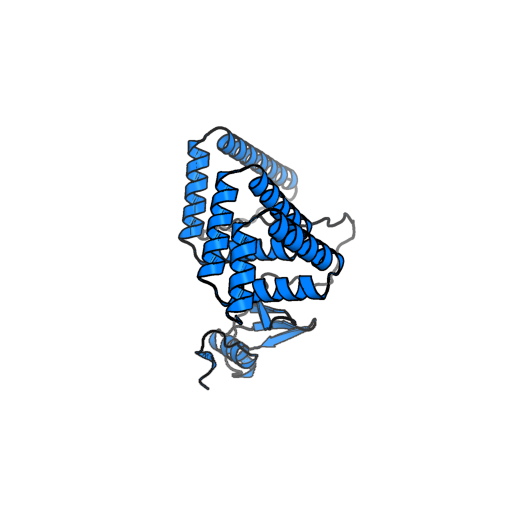 1
ATOM 552 C C . VAL A 1 67 ? 22.954 -11.866 -10.287 1.00 87.62 67 VAL A C 1
ATOM 554 O O . VAL A 1 67 ? 22.511 -10.719 -10.187 1.00 87.62 67 VAL A O 1
ATOM 557 N N . VAL A 1 68 ? 24.247 -12.122 -10.463 1.00 87.44 68 VAL A N 1
ATOM 558 C CA . VAL A 1 68 ? 25.290 -11.100 -10.564 1.00 87.44 68 VAL A CA 1
ATOM 559 C C . VAL A 1 68 ? 25.617 -10.863 -12.036 1.00 87.44 68 VAL A C 1
ATOM 561 O O . VAL A 1 68 ? 25.993 -11.777 -12.761 1.00 87.44 68 VAL A O 1
ATOM 564 N N . MET A 1 69 ? 25.464 -9.614 -12.479 1.00 78.25 69 MET A N 1
ATOM 565 C CA . MET A 1 69 ? 25.624 -9.230 -13.890 1.00 78.25 69 MET A CA 1
ATOM 566 C C . MET A 1 69 ? 27.046 -8.790 -14.251 1.00 78.25 69 MET A C 1
ATOM 568 O O . MET A 1 69 ? 27.386 -8.755 -15.429 1.00 78.25 69 MET A O 1
ATOM 572 N N . ASN A 1 70 ? 27.851 -8.386 -13.266 1.00 75.38 70 ASN A N 1
ATOM 573 C CA . ASN A 1 70 ? 29.233 -7.973 -13.481 1.00 75.38 70 ASN A CA 1
ATOM 574 C C . ASN A 1 70 ? 30.058 -8.204 -12.211 1.00 75.38 70 ASN A C 1
ATOM 576 O O . ASN A 1 70 ? 29.577 -7.943 -11.107 1.00 75.38 70 ASN A O 1
ATOM 580 N N . VAL A 1 71 ? 31.298 -8.654 -12.381 1.00 68.19 71 VAL A N 1
ATOM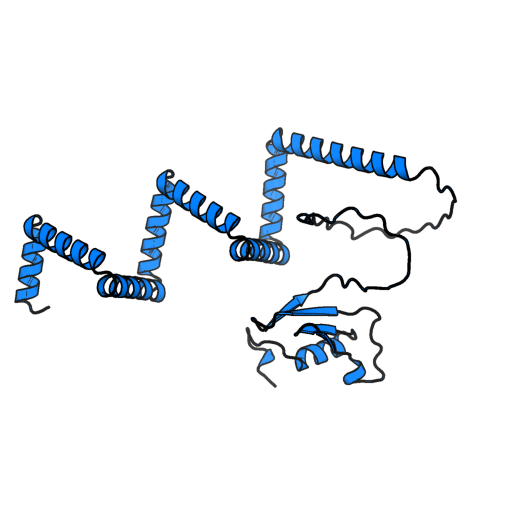 581 C CA . VAL A 1 71 ? 32.275 -8.815 -11.302 1.00 68.19 71 VAL A CA 1
ATOM 582 C C . VAL A 1 71 ? 33.486 -7.969 -11.676 1.00 68.19 71 VAL A C 1
ATOM 584 O O . VAL A 1 71 ? 34.219 -8.297 -12.607 1.00 68.19 71 VAL A O 1
ATOM 587 N N . GLU A 1 72 ? 33.683 -6.847 -10.986 1.00 67.25 72 GLU A N 1
ATOM 588 C CA . GLU A 1 72 ? 34.862 -6.008 -11.201 1.00 67.25 72 GLU A CA 1
ATOM 589 C C . GLU A 1 72 ? 36.089 -6.702 -10.602 1.00 67.25 72 GLU A C 1
ATOM 591 O O . GLU A 1 72 ? 36.242 -6.823 -9.386 1.00 67.25 72 GLU A O 1
ATOM 596 N N . GLY A 1 73 ? 36.961 -7.213 -11.470 1.00 48.09 73 GLY A N 1
ATOM 597 C CA . GLY A 1 73 ? 38.251 -7.752 -11.064 1.00 48.09 73 GLY A CA 1
ATOM 598 C C . GLY A 1 73 ? 39.252 -6.621 -10.857 1.00 48.09 73 GLY A C 1
ATOM 599 O O . GLY A 1 73 ? 39.596 -5.927 -11.812 1.00 48.09 73 GLY A O 1
ATOM 600 N N . ASN A 1 74 ? 39.786 -6.472 -9.643 1.00 38.88 74 ASN A N 1
ATOM 601 C CA . ASN A 1 74 ? 40.984 -5.666 -9.415 1.00 38.88 74 ASN A CA 1
ATOM 602 C C . ASN A 1 74 ? 42.180 -6.316 -10.132 1.00 38.88 74 ASN A C 1
ATOM 604 O O . ASN A 1 74 ? 42.931 -7.093 -9.545 1.00 38.88 74 ASN A O 1
ATOM 608 N N . ARG A 1 75 ? 42.382 -5.996 -11.413 1.00 37.25 75 ARG A N 1
ATOM 609 C CA . ARG A 1 75 ? 43.690 -6.148 -12.055 1.00 37.25 75 ARG A CA 1
ATOM 610 C C . ARG A 1 75 ? 44.533 -4.941 -11.662 1.00 37.25 75 ARG A C 1
ATOM 612 O O . ARG A 1 75 ? 44.422 -3.872 -12.250 1.00 37.25 75 ARG A O 1
ATOM 619 N N . VAL A 1 76 ? 45.365 -5.117 -10.640 1.00 43.44 76 VAL A N 1
ATOM 620 C CA . VAL A 1 76 ? 46.466 -4.198 -10.345 1.00 43.44 76 VAL A CA 1
ATOM 621 C C . VAL A 1 76 ? 47.416 -4.242 -11.538 1.00 43.44 76 VAL A C 1
ATOM 623 O O . VAL A 1 76 ? 48.098 -5.240 -11.699 1.00 43.44 76 VAL A O 1
ATOM 626 N N . HIS A 1 77 ? 47.424 -3.205 -12.380 1.00 32.03 77 HIS A N 1
ATOM 627 C CA . HIS A 1 77 ? 48.605 -2.724 -13.110 1.00 32.03 77 HIS A CA 1
ATOM 628 C C . HIS A 1 77 ? 48.339 -1.314 -13.676 1.00 32.03 77 HIS A C 1
ATOM 630 O O . HIS A 1 77 ? 47.701 -1.145 -14.707 1.00 32.03 77 HIS A O 1
ATOM 636 N N . ASN A 1 78 ? 48.852 -0.324 -12.936 1.00 33.28 78 ASN A N 1
ATOM 637 C CA . ASN A 1 78 ? 49.454 0.950 -13.357 1.00 33.28 78 ASN A CA 1
ATOM 638 C C . ASN A 1 78 ? 48.794 1.772 -14.486 1.00 33.28 78 ASN A C 1
ATOM 640 O O . ASN A 1 78 ? 49.033 1.495 -15.654 1.00 33.28 78 ASN A O 1
ATOM 644 N N . LEU A 1 79 ? 48.135 2.888 -14.131 1.00 27.06 79 LEU A N 1
ATOM 645 C CA . LEU A 1 79 ? 48.280 4.218 -14.767 1.00 27.06 79 LEU A CA 1
ATOM 646 C C . LEU A 1 79 ? 47.699 5.311 -13.819 1.00 27.06 79 LEU A C 1
ATOM 648 O O . LEU A 1 79 ? 46.905 4.977 -12.941 1.00 27.06 79 LEU A O 1
ATOM 652 N N . PRO A 1 80 ? 48.140 6.584 -13.913 1.00 30.48 80 PRO A N 1
ATOM 653 C CA . PRO A 1 80 ? 48.343 7.459 -12.760 1.00 30.48 80 PRO A CA 1
ATOM 654 C C . PRO A 1 80 ? 47.080 8.133 -12.220 1.00 30.48 80 PRO A C 1
ATOM 656 O O . PRO A 1 80 ? 46.179 8.542 -12.953 1.00 30.48 80 PRO A O 1
ATOM 659 N N . GLU A 1 81 ? 47.105 8.333 -10.906 1.00 34.56 81 GLU A N 1
ATOM 660 C CA . GLU A 1 81 ? 46.197 9.173 -10.138 1.00 34.56 81 GLU A CA 1
ATOM 661 C C . GLU A 1 81 ? 46.080 10.585 -10.729 1.00 34.56 81 GLU A C 1
ATOM 663 O O . GLU A 1 81 ? 47.041 11.352 -10.711 1.00 34.56 81 GLU A O 1
ATOM 668 N N . LYS A 1 82 ? 44.862 10.978 -11.120 1.00 32.34 82 LYS A N 1
ATOM 669 C CA . LYS A 1 82 ? 44.278 12.250 -10.668 1.00 32.34 82 LYS A CA 1
ATOM 670 C C . LYS A 1 82 ? 42.804 12.049 -10.328 1.00 32.34 82 LYS A C 1
ATOM 672 O O . LYS A 1 82 ? 41.939 11.862 -11.177 1.00 32.34 82 LYS A O 1
ATOM 677 N N . SER A 1 83 ? 42.575 12.086 -9.028 1.00 33.94 83 SER A N 1
ATOM 678 C CA . SER A 1 83 ? 41.320 12.099 -8.295 1.00 33.94 83 SER A CA 1
ATOM 679 C C . SER A 1 83 ? 40.301 13.121 -8.811 1.00 33.94 83 SER A C 1
ATOM 681 O O . SER A 1 83 ? 40.621 14.303 -8.888 1.00 33.94 83 SER A O 1
ATOM 683 N N . LYS A 1 84 ? 39.049 12.679 -9.033 1.00 31.42 84 LYS A N 1
ATOM 684 C CA . LYS A 1 84 ? 37.802 13.373 -8.627 1.00 31.42 84 LYS A CA 1
ATOM 685 C C . LYS A 1 84 ? 36.679 12.347 -8.371 1.00 31.42 84 LYS A C 1
ATOM 687 O O . LYS A 1 84 ? 36.041 11.864 -9.295 1.00 31.42 84 LYS A O 1
ATOM 692 N N . THR A 1 85 ? 36.517 12.002 -7.092 1.00 28.38 85 THR A N 1
ATOM 693 C CA . THR A 1 85 ? 35.261 11.677 -6.379 1.00 28.38 85 THR A CA 1
ATOM 694 C C . THR A 1 85 ? 34.099 11.032 -7.158 1.00 28.38 85 THR A C 1
ATOM 696 O O . THR A 1 85 ? 33.315 11.710 -7.820 1.00 28.38 85 THR A O 1
ATOM 699 N N . ILE A 1 86 ? 33.880 9.731 -6.928 1.00 29.73 86 ILE A N 1
ATOM 700 C CA . ILE A 1 86 ? 32.619 9.048 -7.252 1.00 29.73 86 ILE A CA 1
ATOM 701 C C . ILE A 1 86 ? 31.571 9.465 -6.210 1.00 29.73 86 ILE A C 1
ATOM 703 O O . ILE A 1 86 ? 31.550 8.968 -5.087 1.00 29.73 86 ILE A O 1
ATOM 707 N N . LYS A 1 87 ? 30.719 10.421 -6.587 1.00 30.62 87 LYS A N 1
ATOM 708 C CA . LYS A 1 87 ? 29.410 10.647 -5.965 1.00 30.62 87 LYS A CA 1
ATOM 709 C C . LYS A 1 87 ? 28.396 9.699 -6.608 1.00 30.62 87 LYS A C 1
ATOM 711 O O . LYS A 1 87 ? 28.336 9.616 -7.831 1.00 30.62 87 LYS A O 1
ATOM 716 N N . ASP A 1 88 ? 27.611 9.027 -5.772 1.00 31.31 88 ASP A N 1
ATOM 717 C CA . ASP A 1 88 ? 26.250 8.529 -6.010 1.00 31.31 88 ASP A CA 1
ATOM 718 C C . ASP A 1 88 ? 25.866 8.151 -7.453 1.00 31.31 88 ASP A C 1
ATOM 720 O O . ASP A 1 88 ? 25.345 8.964 -8.218 1.00 31.31 88 ASP A O 1
ATOM 724 N N . CYS A 1 89 ? 25.965 6.866 -7.804 1.00 30.08 89 CYS A N 1
ATOM 725 C CA . CYS A 1 89 ? 25.342 6.339 -9.023 1.00 30.08 89 CYS A CA 1
ATOM 726 C C . CYS A 1 89 ? 23.895 5.895 -8.774 1.00 30.08 89 CYS A C 1
ATOM 728 O O . CYS A 1 89 ? 23.520 4.735 -8.924 1.00 30.08 89 CYS A O 1
ATOM 730 N N . THR A 1 90 ? 23.045 6.878 -8.477 1.00 35.19 90 THR A N 1
ATOM 731 C CA . THR A 1 90 ? 21.589 6.765 -8.614 1.00 35.19 90 THR A CA 1
ATOM 732 C C . THR A 1 90 ? 21.185 7.109 -10.050 1.00 35.19 90 THR A C 1
ATOM 734 O O . THR A 1 90 ? 20.565 8.136 -1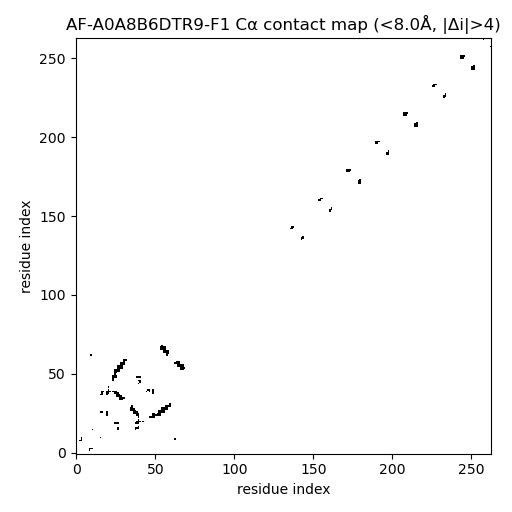0.286 1.00 35.19 90 THR A O 1
ATOM 737 N N . SER A 1 91 ? 21.526 6.286 -11.047 1.00 34.41 91 SER A N 1
ATOM 738 C CA . SER A 1 91 ? 20.736 6.182 -12.287 1.00 34.41 91 SER A CA 1
ATOM 739 C C . SER A 1 91 ? 21.229 5.024 -13.150 1.00 34.41 91 SER A C 1
ATOM 741 O O . SER A 1 91 ? 22.310 5.095 -13.723 1.00 34.41 91 SER A O 1
ATOM 743 N N . VAL A 1 92 ? 20.396 4.004 -13.350 1.00 30.67 92 VAL A N 1
ATOM 744 C CA . VAL A 1 92 ? 20.527 3.135 -14.524 1.00 30.67 92 VAL A CA 1
ATOM 745 C C . VAL A 1 92 ? 19.228 3.219 -15.309 1.00 30.67 92 VAL A C 1
ATOM 747 O O . VAL A 1 92 ? 18.210 2.609 -14.976 1.00 30.67 92 VAL A O 1
ATOM 750 N N . LYS A 1 93 ? 19.275 4.031 -16.370 1.00 28.16 93 LYS A N 1
ATOM 751 C CA . LYS A 1 93 ? 18.391 3.891 -17.526 1.00 28.16 93 LYS A CA 1
ATOM 752 C C . LYS A 1 93 ? 18.738 2.565 -18.190 1.00 28.16 93 LYS A C 1
ATOM 754 O O . LYS A 1 93 ? 19.807 2.430 -18.771 1.00 28.16 93 LYS A O 1
ATOM 759 N N . CYS A 1 94 ? 17.836 1.602 -18.098 1.00 27.03 94 CYS A N 1
ATOM 760 C CA . CYS A 1 94 ? 17.913 0.373 -18.871 1.00 27.03 94 CYS A CA 1
ATOM 761 C C . CYS A 1 94 ? 17.418 0.696 -20.289 1.00 27.03 94 CYS A C 1
ATOM 763 O O . CYS A 1 94 ? 16.215 0.829 -20.504 1.00 27.03 94 CYS A O 1
ATOM 765 N N . ASN A 1 95 ? 18.344 0.878 -21.232 1.00 27.80 95 ASN A N 1
ATOM 766 C CA . ASN A 1 95 ? 18.049 0.753 -22.656 1.00 27.80 95 ASN A CA 1
ATOM 767 C C . ASN A 1 95 ? 18.201 -0.733 -22.995 1.00 27.80 95 ASN A C 1
ATOM 769 O O . ASN A 1 95 ? 19.318 -1.240 -22.986 1.00 27.80 95 ASN A O 1
ATOM 773 N N . PHE A 1 96 ? 17.097 -1.426 -23.250 1.00 26.41 96 PHE A N 1
ATOM 774 C CA . PHE A 1 96 ? 17.117 -2.753 -23.855 1.00 26.41 96 PHE A CA 1
ATOM 775 C C . PHE A 1 96 ? 16.476 -2.609 -25.228 1.00 26.41 96 PHE A C 1
ATOM 777 O O . PHE A 1 96 ? 15.260 -2.631 -25.325 1.00 26.41 96 PHE A O 1
ATOM 784 N N . ASP A 1 97 ? 17.307 -2.350 -26.234 1.00 32.47 97 ASP A N 1
ATOM 785 C CA . ASP A 1 97 ? 16.983 -2.438 -27.659 1.00 32.47 97 ASP A CA 1
ATOM 786 C C . ASP A 1 97 ? 18.318 -2.594 -28.400 1.00 32.47 97 ASP A C 1
ATOM 788 O O . ASP A 1 97 ? 18.932 -1.603 -28.787 1.00 32.47 97 ASP A O 1
ATOM 792 N N . HIS A 1 98 ? 18.820 -3.826 -28.512 1.00 29.31 98 HIS A N 1
ATOM 793 C CA . HIS A 1 98 ? 19.740 -4.231 -29.582 1.00 29.31 98 HIS A CA 1
ATOM 794 C C . HIS A 1 98 ? 19.880 -5.763 -29.609 1.00 29.31 98 HIS A C 1
ATOM 796 O O . HIS A 1 98 ? 20.921 -6.329 -29.302 1.00 29.31 98 HIS A O 1
ATOM 802 N N . LEU A 1 99 ? 18.811 -6.448 -30.017 1.00 32.50 99 LEU A N 1
ATOM 803 C CA . LEU A 1 99 ? 18.985 -7.611 -30.884 1.00 32.50 99 LEU A CA 1
ATOM 804 C C . LEU A 1 99 ? 18.738 -7.137 -32.319 1.00 32.50 99 LEU A C 1
ATOM 806 O O . LEU A 1 99 ? 17.809 -6.371 -32.556 1.00 32.50 99 LEU A O 1
ATOM 810 N N . SER A 1 100 ? 19.584 -7.602 -33.242 1.00 35.53 100 SER A N 1
ATOM 811 C CA . SER A 1 100 ? 19.683 -7.253 -34.670 1.00 35.53 100 SER A CA 1
ATOM 812 C C . SER A 1 100 ? 20.597 -6.068 -35.021 1.00 35.53 100 SER A C 1
ATOM 814 O O . SER A 1 100 ? 20.137 -4.948 -35.250 1.00 35.53 100 SER A O 1
ATOM 816 N N . ARG A 1 101 ? 21.891 -6.360 -35.217 1.00 27.69 101 ARG A N 1
ATOM 817 C CA . ARG A 1 101 ? 22.559 -6.109 -36.510 1.00 27.69 101 ARG A CA 1
ATOM 818 C C . ARG A 1 101 ? 23.923 -6.799 -36.564 1.00 27.69 101 ARG A C 1
ATOM 820 O O . ARG A 1 101 ? 24.916 -6.267 -36.085 1.00 27.69 101 ARG A O 1
ATOM 827 N N . ASN A 1 102 ? 23.955 -7.960 -37.213 1.00 35.03 102 ASN A N 1
ATOM 828 C CA . ASN A 1 102 ? 25.147 -8.370 -37.942 1.00 35.03 102 ASN A CA 1
ATOM 829 C C . ASN A 1 102 ? 25.291 -7.412 -39.129 1.00 35.03 102 ASN A C 1
ATOM 831 O O . ASN A 1 102 ? 24.339 -7.242 -39.891 1.00 35.03 102 ASN A O 1
ATOM 835 N N . ASN A 1 103 ? 26.432 -6.732 -39.223 1.00 30.69 103 ASN A N 1
ATOM 836 C CA . ASN A 1 103 ? 27.243 -6.677 -40.437 1.00 30.69 103 ASN A CA 1
ATOM 837 C C . ASN A 1 103 ? 28.574 -5.977 -40.146 1.00 30.69 103 ASN A C 1
ATOM 839 O O . ASN A 1 103 ? 28.635 -4.879 -39.598 1.00 30.69 103 ASN A O 1
ATOM 843 N N . CYS A 1 104 ? 29.618 -6.700 -40.525 1.00 26.95 104 CYS A N 1
ATOM 844 C CA . CYS A 1 104 ? 31.025 -6.354 -40.564 1.00 26.95 104 CYS A CA 1
ATOM 845 C C . CYS A 1 104 ? 31.284 -5.141 -41.475 1.00 26.95 104 CYS A C 1
ATOM 847 O O . CYS A 1 104 ? 30.643 -5.032 -42.515 1.00 26.95 104 CYS A O 1
ATOM 849 N N . THR A 1 105 ? 32.257 -4.302 -41.117 1.00 30.05 105 THR A N 1
ATOM 850 C CA . THR A 1 105 ? 33.449 -4.057 -41.951 1.00 30.05 105 THR A CA 1
ATOM 851 C C . THR A 1 105 ? 34.536 -3.456 -41.071 1.00 30.05 105 THR A C 1
ATOM 853 O O . THR A 1 105 ? 34.389 -2.343 -40.563 1.00 30.05 105 THR A O 1
ATOM 856 N N . ASP A 1 106 ? 35.630 -4.196 -40.915 1.00 36.47 106 ASP A N 1
ATOM 857 C CA . ASP A 1 106 ? 36.910 -3.657 -40.480 1.00 36.47 106 ASP A CA 1
ATOM 858 C C . ASP A 1 106 ? 37.347 -2.545 -41.434 1.00 36.47 106 ASP A C 1
ATOM 860 O O . ASP A 1 106 ? 37.483 -2.740 -42.642 1.00 36.47 106 ASP A O 1
ATOM 864 N N . THR A 1 107 ? 37.618 -1.362 -40.898 1.00 31.30 107 THR A N 1
ATOM 865 C CA . THR A 1 107 ? 38.505 -0.412 -41.566 1.00 31.30 107 THR A CA 1
ATOM 866 C C . THR A 1 107 ? 39.290 0.313 -40.490 1.00 31.30 107 THR A C 1
ATOM 868 O O . THR A 1 107 ? 38.815 1.252 -39.855 1.00 31.30 107 THR A O 1
ATOM 871 N N . LYS A 1 108 ? 40.515 -0.167 -40.258 1.00 41.62 108 LYS A N 1
ATOM 872 C CA . LYS A 1 108 ? 41.544 0.593 -39.551 1.00 41.62 108 LYS A CA 1
ATOM 873 C C . LYS A 1 108 ? 41.730 1.912 -40.295 1.00 41.62 108 LYS A C 1
ATOM 875 O O . LYS A 1 108 ? 42.114 1.892 -41.462 1.00 41.62 108 LYS A O 1
ATOM 880 N N . ASN A 1 109 ? 41.507 3.041 -39.631 1.00 35.41 109 ASN A N 1
ATOM 881 C CA . ASN A 1 109 ? 42.139 4.276 -40.064 1.00 35.41 109 ASN A CA 1
ATOM 882 C C . ASN A 1 109 ? 42.503 5.158 -38.870 1.00 35.41 109 ASN A C 1
ATOM 884 O O . ASN A 1 109 ? 41.682 5.446 -38.000 1.00 35.41 109 ASN A O 1
ATOM 888 N N . ASN A 1 110 ? 43.780 5.521 -38.835 1.00 46.41 110 ASN A N 1
ATOM 889 C CA . ASN A 1 110 ? 44.417 6.343 -37.820 1.00 46.41 110 ASN A CA 1
ATOM 890 C C . ASN A 1 110 ? 43.868 7.772 -37.898 1.00 46.41 110 ASN A C 1
ATOM 892 O O . ASN A 1 110 ? 43.871 8.332 -38.987 1.00 46.41 110 ASN A O 1
ATOM 896 N N . ASN A 1 111 ? 43.435 8.355 -36.772 1.00 41.50 111 ASN A N 1
ATOM 897 C CA . ASN A 1 111 ? 43.429 9.809 -36.534 1.00 41.50 111 ASN A CA 1
ATOM 898 C C . ASN A 1 111 ? 43.034 10.119 -35.079 1.00 41.50 111 ASN A C 1
ATOM 900 O O . ASN A 1 111 ? 41.877 10.367 -34.744 1.00 41.50 111 ASN A O 1
ATOM 904 N N . THR A 1 112 ? 44.025 10.114 -34.193 1.00 43.38 112 THR A N 1
ATOM 905 C CA . THR A 1 112 ? 43.880 10.305 -32.741 1.00 43.38 112 THR A CA 1
ATOM 906 C C . THR A 1 112 ? 43.884 11.788 -32.332 1.00 43.38 112 THR A C 1
ATOM 908 O O . THR A 1 112 ? 44.541 12.151 -31.364 1.00 43.38 112 THR A O 1
ATOM 911 N N . LEU A 1 113 ? 43.182 12.665 -33.066 1.00 42.34 113 LEU A N 1
ATOM 912 C CA . LEU A 1 113 ? 43.078 14.096 -32.710 1.00 42.34 113 LEU A CA 1
ATOM 913 C C . LEU A 1 113 ? 41.745 14.780 -33.102 1.00 42.34 113 LEU A C 1
ATOM 915 O O . LEU A 1 113 ? 41.680 16.003 -33.172 1.00 42.34 113 LEU A O 1
ATOM 919 N N . LEU A 1 114 ? 40.674 14.015 -33.360 1.00 40.38 114 LEU A N 1
ATOM 920 C CA . LEU A 1 114 ? 39.331 14.548 -33.685 1.00 40.38 114 LEU A CA 1
ATOM 921 C C . LEU A 1 114 ? 38.197 14.010 -32.784 1.00 40.38 114 LEU A C 1
ATOM 923 O O . LEU A 1 114 ? 37.027 14.319 -33.003 1.00 40.38 114 LEU A O 1
ATOM 927 N N . ASN A 1 115 ? 38.515 13.222 -31.753 1.00 51.16 115 ASN A N 1
ATOM 928 C CA . ASN A 1 115 ? 37.513 12.396 -31.068 1.00 51.16 115 ASN A CA 1
ATOM 929 C C . ASN A 1 115 ? 36.826 13.066 -29.860 1.00 51.16 115 ASN A C 1
ATOM 931 O O . ASN A 1 115 ? 35.723 12.658 -29.501 1.00 51.16 115 ASN A O 1
ATOM 935 N N . GLU A 1 116 ? 37.402 14.105 -29.245 1.00 44.97 116 GLU A N 1
ATOM 936 C CA . GLU A 1 116 ? 36.797 14.752 -28.062 1.00 44.97 116 GLU A CA 1
ATOM 937 C C . GLU A 1 116 ? 35.615 15.674 -28.414 1.00 44.97 116 GLU A C 1
ATOM 939 O O . GLU A 1 116 ? 34.579 15.645 -27.748 1.00 44.97 116 GLU A O 1
ATOM 944 N N . THR A 1 117 ? 35.702 16.426 -29.514 1.00 47.66 117 THR A N 1
ATOM 945 C CA . THR A 1 117 ? 34.621 17.306 -30.000 1.00 47.66 117 THR A CA 1
ATOM 946 C C . THR A 1 117 ? 33.430 16.526 -30.561 1.00 47.66 117 THR A C 1
ATOM 948 O O . THR A 1 117 ? 32.285 16.976 -30.477 1.00 47.66 117 THR A O 1
ATOM 951 N N . GLN A 1 118 ? 33.666 15.329 -31.102 1.00 53.34 118 GLN A N 1
ATOM 952 C CA . GLN A 1 118 ? 32.617 14.493 -31.684 1.00 53.34 118 GLN A CA 1
ATOM 953 C C . GLN A 1 118 ? 31.745 13.826 -30.606 1.00 53.34 118 GLN A C 1
ATOM 955 O O . GLN A 1 118 ? 30.520 13.777 -30.751 1.00 53.34 118 GLN A O 1
ATOM 960 N N . VAL A 1 119 ? 32.339 13.383 -29.491 1.00 58.50 119 VAL A N 1
ATOM 961 C CA . VAL A 1 119 ? 31.600 12.827 -28.342 1.00 58.50 119 VAL A CA 1
ATOM 962 C C . VAL A 1 119 ? 30.707 13.898 -27.703 1.00 58.50 119 VAL A C 1
ATOM 964 O O . VAL A 1 119 ? 29.517 13.644 -27.497 1.00 58.50 119 VAL A O 1
ATOM 967 N N . ASP A 1 120 ? 31.215 15.117 -27.506 1.00 59.22 120 ASP A N 1
ATOM 968 C CA . ASP A 1 120 ? 30.453 16.226 -26.911 1.00 59.22 120 ASP A CA 1
ATOM 969 C C . ASP A 1 120 ? 29.264 16.673 -27.790 1.00 59.22 120 ASP A C 1
ATOM 971 O O . ASP A 1 120 ? 28.128 16.805 -27.318 1.00 59.22 120 ASP A O 1
ATOM 975 N N . LEU A 1 121 ? 29.456 16.764 -29.114 1.00 68.38 121 LEU A N 1
ATOM 976 C CA . LEU A 1 121 ? 28.373 17.051 -30.068 1.00 68.38 121 LEU A CA 1
ATOM 977 C C . LEU A 1 121 ? 27.279 15.968 -30.070 1.00 68.38 121 LEU A C 1
ATOM 979 O O . LEU A 1 121 ? 26.086 16.281 -30.181 1.00 68.38 121 LEU A O 1
ATOM 983 N N . THR A 1 122 ? 27.645 14.689 -29.928 1.00 76.12 122 THR A N 1
ATOM 984 C CA . THR A 1 122 ? 26.656 13.598 -29.855 1.00 76.12 122 THR A CA 1
ATOM 985 C C . THR A 1 122 ? 25.874 13.607 -28.541 1.00 76.12 122 THR A C 1
ATOM 987 O O . THR A 1 122 ? 24.668 13.333 -28.543 1.00 76.12 122 THR A O 1
ATOM 990 N N . ASP A 1 123 ? 26.513 13.982 -27.434 1.00 83.19 123 ASP A N 1
ATOM 991 C CA . ASP A 1 123 ? 25.888 14.133 -26.122 1.00 83.19 123 ASP A CA 1
ATOM 992 C C . ASP A 1 123 ? 24.927 15.323 -26.078 1.00 83.19 123 ASP A C 1
ATOM 994 O O . ASP A 1 123 ? 23.783 15.178 -25.629 1.00 83.19 123 ASP A O 1
ATOM 998 N N . LEU A 1 124 ? 25.330 16.470 -26.628 1.00 81.31 124 LEU A N 1
ATOM 999 C CA . LEU A 1 124 ? 24.477 17.647 -26.816 1.00 81.31 124 LEU A CA 1
ATOM 1000 C C . LEU A 1 124 ? 23.260 17.329 -27.692 1.00 81.31 124 LEU A C 1
ATOM 1002 O O . LEU A 1 124 ? 22.124 17.646 -27.326 1.00 81.31 124 LEU A O 1
ATOM 1006 N N . ARG A 1 125 ? 23.455 16.622 -28.813 1.00 83.06 125 ARG A N 1
ATOM 1007 C CA . ARG A 1 125 ? 22.354 16.184 -29.688 1.00 83.06 125 ARG A CA 1
ATOM 1008 C C . ARG A 1 125 ? 21.394 15.240 -28.959 1.00 83.06 125 ARG A C 1
ATOM 1010 O O . ARG A 1 125 ? 20.176 15.349 -29.119 1.00 83.06 125 ARG A O 1
ATOM 1017 N N . ARG A 1 126 ? 21.915 14.342 -28.119 1.00 86.25 126 ARG A N 1
ATOM 1018 C CA . ARG A 1 126 ? 21.113 13.420 -27.300 1.00 86.25 126 ARG A CA 1
ATOM 1019 C C . ARG A 1 126 ? 20.329 14.155 -26.212 1.00 86.25 126 ARG A C 1
ATOM 1021 O O . ARG A 1 126 ? 19.162 13.826 -25.996 1.00 86.25 126 ARG A O 1
ATOM 1028 N N . LYS A 1 127 ? 20.932 15.151 -25.551 1.00 88.75 127 LYS A N 1
ATOM 1029 C CA . LYS A 1 127 ? 20.259 16.028 -24.575 1.00 88.75 127 LYS A CA 1
ATOM 1030 C C . LYS A 1 127 ? 19.116 16.797 -25.238 1.00 88.75 127 LYS A C 1
ATOM 1032 O O . LYS A 1 127 ? 17.974 16.637 -24.812 1.00 88.75 127 LYS A O 1
ATOM 1037 N N . ARG A 1 128 ? 19.392 17.478 -26.356 1.00 88.94 128 ARG A N 1
ATOM 1038 C CA . ARG A 1 128 ? 18.388 18.220 -27.136 1.00 88.94 128 ARG A CA 1
ATOM 1039 C C . ARG A 1 128 ? 17.229 17.325 -27.577 1.00 88.94 128 ARG A C 1
ATOM 1041 O O . ARG A 1 128 ? 16.068 17.699 -27.448 1.00 88.94 128 ARG A O 1
ATOM 1048 N N . ARG A 1 129 ? 17.512 16.101 -28.040 1.00 88.44 129 ARG A N 1
ATOM 1049 C CA . ARG A 1 129 ? 16.465 15.130 -28.407 1.00 88.44 129 ARG A CA 1
ATOM 1050 C C . ARG A 1 129 ? 15.577 14.757 -27.215 1.00 88.44 129 ARG A C 1
ATOM 1052 O O . ARG A 1 129 ? 14.359 14.739 -27.363 1.00 88.44 129 ARG A O 1
ATOM 1059 N N . ARG A 1 130 ? 16.162 14.481 -26.042 1.00 88.31 130 ARG A N 1
ATOM 1060 C CA . ARG A 1 130 ? 15.400 14.163 -24.818 1.00 88.31 130 ARG A CA 1
ATOM 1061 C C . ARG A 1 130 ? 14.525 15.335 -24.380 1.00 88.31 130 ARG A C 1
ATOM 1063 O O . ARG A 1 130 ? 13.414 15.112 -23.916 1.00 88.31 130 ARG A O 1
ATOM 1070 N N . GLU A 1 131 ? 15.018 16.562 -24.501 1.00 88.50 131 GLU A N 1
ATOM 1071 C CA . GLU A 1 131 ? 14.255 17.770 -24.173 1.00 88.50 131 GLU A CA 1
ATOM 1072 C C . GLU A 1 131 ? 13.080 17.967 -25.124 1.00 88.50 131 GLU A C 1
ATOM 1074 O O . GLU A 1 131 ? 11.954 18.131 -24.665 1.00 88.50 131 GLU A O 1
ATOM 1079 N N . LEU A 1 132 ? 13.301 17.836 -26.433 1.00 88.56 132 LEU A N 1
ATOM 1080 C CA . LEU A 1 132 ? 12.223 17.888 -27.423 1.00 88.56 132 LEU A CA 1
ATOM 1081 C C . LEU A 1 132 ? 11.171 16.795 -27.190 1.00 88.56 132 LEU A C 1
ATOM 1083 O O . LEU A 1 132 ? 9.978 17.039 -27.352 1.00 88.56 132 LEU A O 1
ATOM 1087 N N . GLU A 1 133 ? 11.588 15.596 -26.782 1.00 85.31 133 GLU A N 1
ATOM 1088 C CA . GLU A 1 133 ? 10.670 14.504 -26.449 1.00 85.31 133 GLU A CA 1
ATOM 1089 C C . GLU A 1 133 ? 9.879 14.779 -25.162 1.00 85.31 133 GLU A C 1
ATOM 1091 O O . GLU A 1 133 ? 8.668 14.555 -25.135 1.00 85.31 133 GLU A O 1
ATOM 1096 N N . LYS A 1 134 ? 10.521 15.335 -24.124 1.00 89.38 134 LYS A N 1
ATOM 1097 C CA . LYS A 1 134 ? 9.833 15.810 -22.911 1.00 89.38 134 LYS A CA 1
ATOM 1098 C C . LYS A 1 134 ? 8.800 16.882 -23.250 1.00 89.38 134 LYS A C 1
ATOM 1100 O O . LYS A 1 134 ? 7.657 16.767 -22.822 1.00 89.38 134 LYS A O 1
ATOM 1105 N N . MET A 1 135 ? 9.175 17.878 -24.054 1.00 87.50 135 MET A N 1
ATOM 1106 C CA . MET A 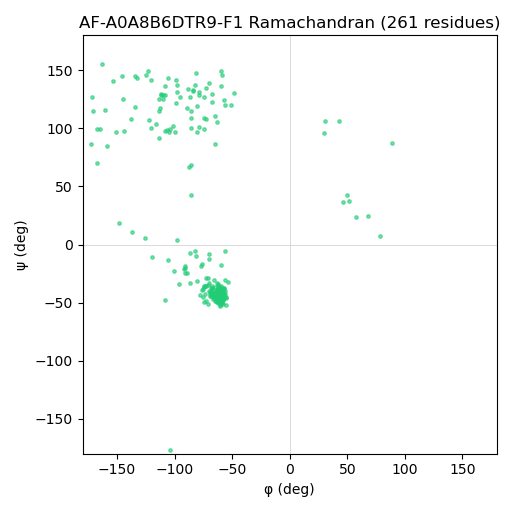1 135 ? 8.269 18.944 -24.488 1.00 87.50 135 MET A CA 1
ATOM 1107 C C . MET A 1 135 ? 7.084 18.376 -25.267 1.00 87.50 135 MET A C 1
ATOM 1109 O O . MET A 1 135 ? 5.937 18.675 -24.944 1.00 87.50 135 MET A O 1
ATOM 1113 N N . ARG A 1 136 ? 7.339 17.465 -26.214 1.00 87.38 136 ARG A N 1
ATOM 1114 C CA . ARG A 1 136 ? 6.287 16.781 -26.976 1.00 87.38 136 ARG A CA 1
ATOM 1115 C C . ARG A 1 136 ? 5.344 15.982 -26.074 1.00 87.38 136 ARG A C 1
ATOM 1117 O O . ARG A 1 136 ? 4.141 15.991 -26.306 1.00 87.38 136 ARG A O 1
ATOM 1124 N N . TYR A 1 137 ? 5.867 15.306 -25.052 1.00 87.50 137 TYR A N 1
ATOM 1125 C CA . TYR A 1 137 ? 5.060 14.558 -24.086 1.00 87.50 137 TYR A CA 1
ATOM 1126 C C . TYR A 1 137 ? 4.196 15.474 -23.205 1.00 87.50 137 TYR A C 1
ATOM 1128 O O . TYR A 1 137 ? 3.060 15.124 -22.889 1.00 87.50 137 TYR A O 1
ATOM 1136 N N . CYS A 1 138 ? 4.712 16.640 -22.812 1.00 85.94 138 CYS A N 1
ATOM 1137 C CA . CYS A 1 138 ? 3.967 17.603 -22.002 1.00 85.94 138 CYS A CA 1
ATOM 1138 C C . CYS A 1 138 ? 2.895 18.352 -22.806 1.00 85.94 138 CYS A C 1
ATOM 1140 O O . CYS A 1 138 ? 1.833 18.630 -22.262 1.00 85.94 138 CYS A O 1
ATOM 1142 N N . GLN A 1 139 ? 3.164 18.664 -24.078 1.00 88.19 139 GLN A N 1
ATOM 1143 C CA . GLN A 1 139 ? 2.297 19.499 -24.919 1.00 88.19 139 GLN A CA 1
ATOM 1144 C C . GLN A 1 139 ? 1.257 18.714 -25.725 1.00 88.19 139 GLN A C 1
ATOM 1146 O O . GLN A 1 139 ? 0.244 19.281 -26.120 1.00 88.19 139 GLN A O 1
ATOM 1151 N N . ASN A 1 140 ? 1.502 17.433 -26.016 1.00 91.31 140 ASN A N 1
ATOM 1152 C CA . ASN A 1 140 ? 0.617 16.641 -26.862 1.00 91.31 140 ASN A CA 1
ATOM 1153 C C . ASN A 1 140 ? -0.004 15.473 -26.092 1.00 91.31 140 ASN A C 1
ATOM 1155 O O . ASN A 1 140 ? 0.609 14.417 -25.897 1.00 91.31 140 ASN A O 1
ATOM 1159 N N . ASP A 1 141 ? -1.270 15.652 -25.734 1.00 89.75 141 ASP A N 1
ATOM 1160 C CA . ASP A 1 141 ? -2.066 14.681 -24.989 1.00 89.75 141 ASP A CA 1
ATOM 1161 C C . ASP A 1 141 ? -2.154 13.322 -25.694 1.00 89.75 141 ASP A C 1
ATOM 1163 O O . ASP A 1 141 ? -2.024 12.280 -25.052 1.00 89.75 141 ASP A O 1
ATOM 1167 N N . THR A 1 142 ? -2.244 13.299 -27.028 1.00 92.69 142 THR A N 1
ATOM 1168 C CA . THR A 1 142 ? -2.308 12.039 -27.786 1.00 92.69 142 THR A CA 1
ATOM 1169 C C . THR A 1 142 ? -1.003 11.246 -27.701 1.00 92.69 142 THR A C 1
ATOM 1171 O O . THR A 1 142 ? -1.028 10.019 -27.573 1.00 92.69 142 THR A O 1
ATOM 1174 N N . VAL A 1 143 ? 0.147 11.928 -27.731 1.00 88.38 143 VAL A N 1
ATOM 1175 C CA . VAL A 1 143 ? 1.470 11.301 -27.581 1.00 88.38 143 VAL A CA 1
ATOM 1176 C C . VAL A 1 143 ? 1.632 10.777 -26.158 1.00 88.38 143 VAL A C 1
ATOM 1178 O O . VAL A 1 143 ? 2.054 9.633 -25.964 1.00 88.38 143 VAL A O 1
ATOM 1181 N N . ARG A 1 144 ? 1.233 11.579 -25.166 1.00 88.94 144 ARG A N 1
ATOM 1182 C CA . ARG A 1 144 ? 1.236 11.200 -23.752 1.00 88.94 144 ARG A CA 1
ATOM 1183 C C . ARG A 1 144 ? 0.398 9.951 -23.498 1.00 88.94 144 ARG A C 1
ATOM 1185 O O . ARG A 1 144 ? 0.869 9.009 -22.859 1.00 88.94 144 ARG A O 1
ATOM 1192 N N . ASP A 1 145 ? -0.816 9.913 -24.027 1.00 92.62 145 ASP A N 1
ATOM 1193 C CA . ASP A 1 145 ? -1.751 8.819 -23.784 1.00 92.62 145 ASP A CA 1
ATOM 1194 C C . ASP A 1 145 ? -1.372 7.549 -24.541 1.00 92.62 145 ASP A C 1
ATOM 1196 O O . ASP A 1 145 ? -1.472 6.457 -23.975 1.00 92.62 145 ASP A O 1
ATOM 1200 N N . LYS A 1 146 ? -0.851 7.669 -25.771 1.00 92.12 146 LYS A N 1
ATOM 1201 C CA . LYS A 1 146 ? -0.243 6.536 -26.489 1.00 92.12 146 LYS A CA 1
ATOM 1202 C C . LYS A 1 146 ? 0.902 5.927 -25.678 1.00 92.12 146 LYS A C 1
ATOM 1204 O O . LYS A 1 146 ? 0.939 4.711 -25.503 1.00 92.12 146 LYS A O 1
ATOM 1209 N N . LYS A 1 147 ? 1.790 6.755 -25.112 1.00 89.62 147 LYS A N 1
ATOM 1210 C CA . LYS A 1 147 ? 2.903 6.274 -24.279 1.00 89.62 147 LYS A CA 1
ATOM 1211 C C . LYS A 1 147 ? 2.409 5.610 -22.989 1.00 89.62 147 LYS A C 1
ATOM 1213 O O . LYS A 1 147 ? 2.868 4.519 -22.662 1.00 89.62 147 LYS A O 1
ATOM 1218 N N . LYS A 1 148 ? 1.435 6.209 -22.290 1.00 91.44 148 LYS A N 1
ATOM 1219 C CA . LYS A 1 148 ? 0.809 5.612 -21.092 1.00 91.44 148 LYS A CA 1
ATOM 1220 C C . LYS A 1 148 ? 0.169 4.258 -21.396 1.00 91.44 148 LYS A C 1
ATOM 1222 O O . LYS A 1 148 ? 0.341 3.329 -20.610 1.00 91.44 148 LYS A O 1
ATOM 1227 N N . ARG A 1 149 ? -0.564 4.142 -22.511 1.00 92.38 149 ARG A N 1
ATOM 1228 C CA . ARG A 1 149 ? -1.179 2.878 -22.949 1.00 92.38 149 ARG A CA 1
ATOM 1229 C C . ARG A 1 149 ? -0.130 1.817 -23.240 1.00 92.38 149 ARG A C 1
ATOM 1231 O O . ARG A 1 149 ? -0.211 0.751 -22.648 1.00 92.38 149 ARG A O 1
ATOM 1238 N N . SER A 1 150 ? 0.885 2.148 -24.033 1.00 92.38 150 SER A N 1
ATOM 1239 C CA . SER A 1 150 ? 1.990 1.232 -24.328 1.00 92.38 150 SER A CA 1
ATOM 1240 C C . SER A 1 150 ? 2.673 0.725 -23.049 1.00 92.38 150 SER A C 1
ATOM 1242 O O . SER A 1 150 ? 2.843 -0.476 -22.884 1.00 92.38 150 SER A O 1
ATOM 1244 N N . CYS A 1 151 ? 2.966 1.596 -22.074 1.00 89.06 151 CYS A N 1
ATOM 1245 C CA . CYS A 1 151 ? 3.548 1.157 -20.800 1.00 89.06 151 CYS A CA 1
ATOM 1246 C C . CYS A 1 151 ? 2.616 0.245 -19.986 1.00 89.06 151 CYS A C 1
ATOM 1248 O O . CYS A 1 151 ? 3.091 -0.701 -19.358 1.00 89.06 151 CYS A O 1
ATOM 1250 N N . LYS A 1 152 ? 1.304 0.523 -19.972 1.00 93.31 152 LYS A N 1
ATOM 1251 C CA . LYS A 1 152 ? 0.320 -0.360 -19.327 1.00 93.31 152 LYS A CA 1
ATOM 1252 C C . LYS A 1 152 ? 0.298 -1.723 -20.008 1.00 93.31 152 LYS A C 1
ATOM 1254 O O . LYS A 1 152 ? 0.317 -2.731 -19.318 1.00 93.31 152 LYS A O 1
ATOM 1259 N N . GLU A 1 153 ? 0.291 -1.751 -21.333 1.00 93.06 153 GLU A N 1
ATOM 1260 C CA . GLU A 1 153 ? 0.283 -2.978 -22.123 1.00 93.06 153 GLU A CA 1
ATOM 1261 C C . GLU A 1 153 ? 1.533 -3.823 -21.867 1.00 93.06 153 GLU A C 1
ATOM 1263 O O . GLU A 1 153 ? 1.413 -5.002 -21.548 1.00 93.06 153 GLU A O 1
ATOM 1268 N N . THR A 1 154 ? 2.725 -3.214 -21.859 1.00 91.50 154 THR A N 1
ATOM 1269 C CA . THR A 1 154 ? 3.958 -3.907 -21.454 1.00 91.50 154 THR A CA 1
ATOM 1270 C C . THR A 1 154 ? 3.855 -4.454 -20.030 1.00 91.50 154 THR A C 1
ATOM 1272 O O . THR A 1 154 ? 4.259 -5.583 -19.779 1.00 91.50 154 THR A O 1
ATOM 1275 N N . TYR A 1 155 ? 3.294 -3.690 -19.089 1.00 92.75 155 TYR A N 1
ATOM 1276 C CA . TYR A 1 155 ? 3.119 -4.149 -17.709 1.00 92.75 155 TYR A CA 1
ATOM 1277 C C . TYR A 1 155 ? 2.146 -5.332 -17.585 1.00 92.75 155 TYR A C 1
ATOM 1279 O O . TYR A 1 155 ? 2.365 -6.213 -16.757 1.00 92.75 155 TYR A O 1
ATOM 1287 N N . TRP A 1 156 ? 1.078 -5.364 -18.382 1.00 92.25 156 TRP A N 1
ATOM 1288 C CA . TRP A 1 156 ? 0.099 -6.453 -18.358 1.00 92.25 156 TRP A CA 1
ATOM 1289 C C . TRP A 1 156 ? 0.595 -7.705 -19.081 1.00 92.25 156 TRP A C 1
ATOM 1291 O O . TRP A 1 156 ? 0.451 -8.801 -18.542 1.00 92.25 156 TRP A O 1
ATOM 1301 N N . ASN A 1 157 ? 1.213 -7.539 -20.252 1.00 92.75 157 ASN A N 1
ATOM 1302 C CA . ASN A 1 157 ? 1.555 -8.646 -21.147 1.00 92.75 157 ASN A CA 1
ATOM 1303 C C . ASN A 1 157 ? 2.950 -9.231 -20.893 1.00 92.75 157 ASN A C 1
ATOM 1305 O O . ASN A 1 157 ? 3.223 -10.355 -21.300 1.00 92.75 157 ASN A O 1
ATOM 1309 N N . ASN A 1 158 ? 3.843 -8.508 -20.209 1.00 92.81 158 ASN A N 1
ATOM 1310 C CA . ASN A 1 158 ? 5.175 -9.007 -19.876 1.00 92.81 158 ASN A CA 1
ATOM 1311 C C . ASN A 1 158 ? 5.278 -9.316 -18.376 1.00 92.81 158 ASN A C 1
ATOM 1313 O O . ASN A 1 158 ? 5.535 -8.440 -17.544 1.00 92.81 158 ASN A O 1
ATOM 1317 N N . ALA A 1 159 ? 5.101 -10.594 -18.037 1.00 86.38 159 ALA A N 1
ATOM 1318 C CA . ALA A 1 159 ? 5.141 -11.073 -16.659 1.00 86.38 159 ALA A CA 1
ATOM 1319 C C . ALA A 1 159 ? 6.496 -10.815 -15.977 1.00 86.38 159 ALA A C 1
ATOM 1321 O O . ALA A 1 159 ? 6.515 -10.393 -14.821 1.00 86.38 159 ALA A O 1
ATOM 1322 N N . ILE A 1 160 ? 7.614 -10.999 -16.690 1.00 90.38 160 ILE A N 1
ATOM 1323 C CA . ILE A 1 160 ? 8.967 -10.761 -16.159 1.00 90.38 160 ILE A CA 1
ATOM 1324 C C . ILE A 1 160 ? 9.136 -9.281 -15.808 1.00 90.38 160 ILE A C 1
ATOM 1326 O O . ILE A 1 160 ? 9.533 -8.937 -14.694 1.00 90.38 160 ILE A O 1
ATOM 1330 N N . TYR A 1 161 ? 8.764 -8.393 -16.732 1.00 86.69 161 TYR A N 1
ATOM 1331 C CA . TYR A 1 161 ? 8.813 -6.950 -16.516 1.00 86.69 161 TYR A CA 1
ATOM 1332 C C . TYR A 1 161 ? 7.949 -6.530 -15.323 1.00 86.69 161 TYR A C 1
ATOM 1334 O O . TYR A 1 161 ? 8.401 -5.760 -14.472 1.00 86.69 161 TYR A O 1
ATOM 1342 N N . ARG A 1 162 ? 6.720 -7.052 -15.236 1.00 92.38 162 ARG A N 1
ATOM 1343 C CA . ARG A 1 162 ? 5.796 -6.789 -14.129 1.00 92.38 162 ARG A CA 1
ATOM 1344 C C . ARG A 1 162 ? 6.400 -7.189 -12.788 1.00 92.38 162 ARG A C 1
ATOM 1346 O O . ARG A 1 162 ? 6.441 -6.366 -11.875 1.00 92.38 162 ARG A O 1
ATOM 1353 N N . SER A 1 163 ? 6.900 -8.419 -12.687 1.00 86.06 163 SER A N 1
ATOM 1354 C CA . SER A 1 163 ? 7.515 -8.948 -11.468 1.00 86.06 163 SER A CA 1
ATOM 1355 C C . SER A 1 163 ? 8.732 -8.126 -11.052 1.00 86.06 163 SER A C 1
ATOM 1357 O O . SER A 1 163 ? 8.818 -7.705 -9.900 1.00 86.06 163 SER A O 1
ATOM 1359 N N . LEU A 1 164 ? 9.617 -7.784 -11.994 1.00 88.81 164 LEU A N 1
ATOM 1360 C CA . LEU A 1 164 ? 10.779 -6.936 -11.724 1.00 88.81 164 LEU A CA 1
ATOM 1361 C C . LEU A 1 164 ? 10.372 -5.531 -11.254 1.00 88.81 164 LEU A C 1
ATOM 1363 O O . LEU A 1 164 ? 11.008 -4.953 -10.371 1.00 88.81 164 LEU A O 1
ATOM 1367 N N . LYS A 1 165 ? 9.310 -4.960 -11.836 1.00 90.19 165 LYS A N 1
ATOM 1368 C CA . LYS A 1 165 ? 8.799 -3.640 -11.450 1.00 90.19 165 LYS A CA 1
ATOM 1369 C C . LYS A 1 165 ? 8.239 -3.648 -10.028 1.00 90.19 165 LYS A C 1
ATOM 1371 O O . LYS A 1 165 ? 8.522 -2.717 -9.275 1.00 90.19 165 LYS A O 1
ATOM 1376 N N . ILE A 1 166 ? 7.488 -4.691 -9.670 1.00 89.38 166 ILE A N 1
ATOM 1377 C CA . ILE A 1 166 ? 6.967 -4.902 -8.314 1.00 89.38 166 ILE A CA 1
ATOM 1378 C C . ILE A 1 166 ? 8.129 -5.078 -7.335 1.00 89.38 166 ILE A C 1
ATOM 1380 O O . ILE A 1 166 ? 8.182 -4.352 -6.348 1.00 89.38 166 ILE A O 1
ATOM 1384 N N . TYR A 1 167 ? 9.093 -5.952 -7.644 1.00 87.94 167 TYR A N 1
ATOM 1385 C CA . TYR A 1 167 ? 10.267 -6.200 -6.802 1.00 87.94 167 TYR A CA 1
ATOM 1386 C C . TYR A 1 167 ? 11.035 -4.912 -6.495 1.00 87.94 167 TYR A C 1
ATOM 1388 O O . TYR A 1 167 ? 11.232 -4.568 -5.333 1.00 87.94 167 TYR A O 1
ATOM 1396 N N . LYS A 1 168 ? 11.381 -4.131 -7.526 1.00 90.31 168 LYS A N 1
ATOM 1397 C CA . LYS A 1 168 ? 12.067 -2.841 -7.351 1.00 90.31 168 LYS A CA 1
ATOM 1398 C C . LYS A 1 168 ? 11.255 -1.860 -6.501 1.00 90.31 168 LYS A C 1
ATOM 1400 O O . LYS A 1 168 ? 11.830 -1.125 -5.702 1.00 90.31 168 LYS A O 1
ATOM 1405 N N . GLY A 1 169 ? 9.932 -1.840 -6.669 1.00 87.50 169 GLY A N 1
ATOM 1406 C CA . GLY A 1 169 ? 9.030 -1.024 -5.855 1.00 87.50 169 GLY A CA 1
ATOM 1407 C C . GLY A 1 169 ? 9.030 -1.440 -4.383 1.00 87.50 169 GLY A C 1
ATOM 1408 O O . GLY A 1 169 ? 9.164 -0.580 -3.514 1.00 87.50 169 GLY A O 1
ATOM 1409 N N . SER A 1 170 ? 8.941 -2.744 -4.113 1.00 93.06 170 SER A N 1
ATOM 1410 C CA . SER A 1 170 ? 9.013 -3.309 -2.762 1.00 93.06 170 SER A CA 1
ATOM 1411 C C . SER A 1 170 ? 10.362 -3.036 -2.107 1.00 93.06 170 SER A C 1
ATOM 1413 O O . SER A 1 170 ? 10.395 -2.542 -0.986 1.00 93.06 170 SER A O 1
ATOM 1415 N N . MET A 1 171 ? 11.470 -3.263 -2.818 1.00 91.56 171 MET A N 1
ATOM 1416 C CA . MET A 1 171 ? 12.813 -2.990 -2.297 1.00 91.56 171 MET A CA 1
ATOM 1417 C C . MET A 1 171 ? 12.996 -1.517 -1.955 1.00 91.56 171 MET A C 1
ATOM 1419 O O . MET A 1 171 ? 13.532 -1.195 -0.899 1.00 91.56 171 MET A O 1
ATOM 1423 N N . LYS A 1 172 ? 12.478 -0.611 -2.793 1.00 93.69 172 LYS A N 1
ATOM 1424 C CA . LYS A 1 172 ? 12.487 0.815 -2.468 1.00 93.69 172 LYS A CA 1
ATOM 1425 C C . LYS A 1 172 ? 11.666 1.109 -1.210 1.00 93.69 172 LYS A C 1
ATOM 1427 O O . LYS A 1 172 ? 12.138 1.818 -0.340 1.00 93.69 172 LYS A O 1
ATOM 1432 N N . TYR A 1 173 ? 10.466 0.550 -1.079 1.00 94.12 173 TYR A N 1
ATOM 1433 C CA . TYR A 1 173 ? 9.636 0.747 0.115 1.00 94.12 173 TYR A CA 1
ATOM 1434 C C . TYR A 1 173 ? 10.283 0.213 1.407 1.00 94.12 173 TYR A C 1
ATOM 1436 O O . TYR A 1 173 ? 10.108 0.789 2.482 1.00 94.12 173 TYR A O 1
ATOM 1444 N N . ILE A 1 174 ? 11.014 -0.899 1.317 1.00 91.81 174 ILE A N 1
ATOM 1445 C CA . ILE A 1 174 ? 11.678 -1.523 2.465 1.00 91.81 174 ILE A CA 1
ATOM 1446 C C . ILE A 1 174 ? 12.916 -0.719 2.875 1.00 91.81 174 ILE A C 1
ATOM 1448 O O . ILE A 1 174 ? 13.047 -0.384 4.052 1.00 91.81 174 ILE A O 1
ATOM 1452 N N . ASN A 1 175 ? 13.781 -0.389 1.911 1.00 92.81 175 ASN A N 1
ATOM 1453 C CA . ASN A 1 175 ? 15.113 0.160 2.175 1.00 92.81 175 ASN A CA 1
ATOM 1454 C C . ASN A 1 175 ? 15.149 1.691 2.279 1.00 92.81 175 ASN A C 1
ATOM 1456 O O . ASN A 1 175 ? 16.051 2.233 2.908 1.00 92.81 175 ASN A O 1
ATOM 1460 N N . ASP A 1 176 ? 14.200 2.397 1.661 1.00 96.12 176 ASP A N 1
ATOM 1461 C CA . ASP A 1 176 ? 14.136 3.860 1.674 1.00 96.12 176 ASP A CA 1
ATOM 1462 C C . ASP A 1 176 ? 13.019 4.324 2.620 1.00 96.12 176 ASP A C 1
ATOM 1464 O O . ASP A 1 176 ? 11.837 4.381 2.262 1.00 96.12 176 ASP A O 1
ATOM 1468 N N . GLU A 1 177 ? 13.409 4.655 3.854 1.00 95.56 177 GLU A N 1
ATOM 1469 C CA . GLU A 1 177 ? 12.501 5.167 4.885 1.00 95.56 177 GLU A CA 1
ATOM 1470 C C . GLU A 1 177 ? 11.782 6.437 4.424 1.00 95.56 177 GLU A C 1
ATOM 1472 O O . GLU A 1 177 ? 10.574 6.567 4.609 1.00 95.56 177 GLU A O 1
ATOM 1477 N N . THR A 1 178 ? 12.503 7.367 3.792 1.00 97.06 178 THR A N 1
ATOM 1478 C CA . THR A 1 178 ? 11.932 8.659 3.390 1.00 97.06 178 THR A CA 1
ATOM 1479 C C . THR A 1 178 ? 10.825 8.467 2.361 1.00 97.06 178 THR A C 1
ATOM 1481 O O . THR A 1 178 ? 9.741 9.039 2.485 1.00 97.06 178 THR A O 1
ATOM 1484 N N . TYR A 1 179 ? 11.053 7.576 1.395 1.00 94.38 179 TYR A N 1
ATOM 1485 C CA . TYR A 1 179 ? 10.056 7.190 0.410 1.00 94.38 179 TYR A CA 1
ATOM 1486 C C . TYR A 1 179 ? 8.851 6.492 1.048 1.00 94.38 179 TYR A C 1
ATOM 1488 O O . TYR A 1 179 ? 7.707 6.783 0.689 1.00 94.38 179 TYR A O 1
ATOM 1496 N N . ARG A 1 180 ? 9.081 5.585 2.003 1.00 96.75 180 ARG A N 1
ATOM 1497 C CA . ARG A 1 180 ? 8.000 4.913 2.732 1.00 96.75 180 ARG A CA 1
ATOM 1498 C C . ARG A 1 180 ? 7.136 5.906 3.508 1.00 96.75 180 ARG A C 1
ATOM 1500 O O . ARG A 1 180 ? 5.909 5.828 3.408 1.00 96.75 180 ARG A O 1
ATOM 1507 N N . GLN A 1 181 ? 7.748 6.828 4.246 1.00 97.25 181 GLN A N 1
ATOM 1508 C CA . GLN A 1 181 ? 7.019 7.826 5.030 1.00 97.25 181 GLN A CA 1
ATOM 1509 C C . GLN A 1 181 ? 6.231 8.783 4.137 1.00 97.25 181 GLN A C 1
ATOM 1511 O O . GLN A 1 181 ? 5.048 9.001 4.387 1.00 97.25 181 GLN A O 1
ATOM 1516 N N . ASP A 1 182 ? 6.825 9.273 3.048 1.00 97.25 182 ASP A N 1
ATOM 1517 C CA . ASP A 1 182 ? 6.132 10.126 2.075 1.00 97.25 182 ASP A CA 1
ATOM 1518 C C . ASP A 1 182 ? 4.897 9.430 1.471 1.00 97.25 182 ASP A C 1
ATOM 1520 O O . ASP A 1 182 ? 3.825 10.028 1.354 1.00 97.25 182 ASP A O 1
ATOM 1524 N N . LEU A 1 183 ? 4.998 8.135 1.149 1.00 96.00 183 LEU A N 1
ATOM 1525 C CA . LEU A 1 183 ? 3.850 7.355 0.678 1.00 96.00 183 LEU A CA 1
ATOM 1526 C C . LEU A 1 183 ? 2.749 7.216 1.733 1.00 96.00 183 LEU A C 1
ATOM 1528 O O . LEU A 1 183 ? 1.566 7.348 1.403 1.00 96.00 183 LEU A O 1
ATOM 1532 N N . ILE A 1 184 ? 3.120 6.936 2.986 1.00 95.19 184 ILE A N 1
ATOM 1533 C CA . ILE A 1 184 ? 2.170 6.841 4.100 1.00 95.19 184 ILE A CA 1
ATOM 1534 C C . ILE A 1 184 ? 1.464 8.185 4.290 1.00 95.19 184 ILE A C 1
ATOM 1536 O O . ILE A 1 184 ? 0.237 8.221 4.399 1.00 95.19 184 ILE A O 1
ATOM 1540 N N . GLU A 1 185 ? 2.215 9.283 4.276 1.00 97.69 185 GLU A N 1
ATOM 1541 C CA . GLU A 1 185 ? 1.687 10.624 4.498 1.00 97.69 185 GLU A CA 1
ATOM 1542 C C . GLU A 1 185 ? 0.742 11.052 3.374 1.00 97.69 185 GLU A C 1
ATOM 1544 O O . GLU A 1 185 ? -0.388 11.467 3.629 1.00 97.69 185 GLU A O 1
ATOM 1549 N N . LYS A 1 186 ? 1.113 10.805 2.115 1.00 96.69 186 LYS A N 1
ATOM 1550 C CA . LYS A 1 186 ? 0.204 10.985 0.971 1.00 96.69 186 LYS A CA 1
ATOM 1551 C C . LYS A 1 186 ? -1.079 10.172 1.124 1.00 96.69 186 LYS A C 1
ATOM 1553 O O . LYS A 1 186 ? -2.163 10.659 0.798 1.00 96.69 186 LYS A O 1
ATOM 1558 N N . GLY A 1 187 ? -0.977 8.945 1.635 1.00 96.25 187 GLY A N 1
ATOM 1559 C CA . GLY A 1 187 ? -2.126 8.094 1.933 1.00 96.25 187 GLY A CA 1
ATOM 1560 C C . GLY A 1 187 ? -3.047 8.683 3.005 1.00 96.25 187 GLY A C 1
ATOM 1561 O O . GLY A 1 187 ? -4.268 8.684 2.821 1.00 96.25 187 GLY A O 1
ATOM 1562 N N . LYS A 1 188 ? -2.479 9.219 4.093 1.00 97.25 188 LYS A N 1
ATOM 1563 C CA . LYS A 1 188 ? -3.229 9.908 5.156 1.00 97.25 188 LYS A CA 1
ATOM 1564 C C . LYS A 1 188 ? -3.905 11.167 4.630 1.00 97.25 188 LYS A C 1
ATOM 1566 O O . LYS A 1 188 ? -5.111 11.312 4.809 1.00 97.25 188 LYS A O 1
ATOM 1571 N N . MET A 1 189 ? -3.169 12.015 3.915 1.00 97.38 189 MET A N 1
ATOM 1572 C CA . MET A 1 189 ? -3.706 13.237 3.315 1.00 97.38 189 MET A CA 1
ATOM 1573 C C . MET A 1 189 ? -4.872 12.925 2.380 1.00 97.38 189 MET A C 1
ATOM 1575 O O . MET A 1 189 ? -5.926 13.556 2.456 1.00 97.38 189 MET A O 1
ATOM 1579 N N . LYS A 1 190 ? -4.744 11.875 1.563 1.00 97.25 190 LYS A N 1
ATOM 1580 C CA . LYS A 1 190 ? -5.848 11.416 0.722 1.00 97.25 190 LYS A CA 1
ATOM 1581 C C . LYS A 1 190 ? -7.039 10.932 1.550 1.00 97.25 190 LYS A C 1
ATOM 1583 O O . LYS A 1 190 ? -8.170 11.256 1.229 1.00 97.25 190 LYS A O 1
ATOM 1588 N N . TYR A 1 191 ? -6.821 10.198 2.638 1.00 97.00 191 TYR A N 1
ATOM 1589 C CA . TYR A 1 191 ? -7.912 9.777 3.523 1.00 97.00 191 TYR A CA 1
ATOM 1590 C C . TYR A 1 191 ? -8.633 10.953 4.200 1.00 97.00 191 TYR A C 1
ATOM 1592 O O . TYR A 1 191 ? -9.839 10.876 4.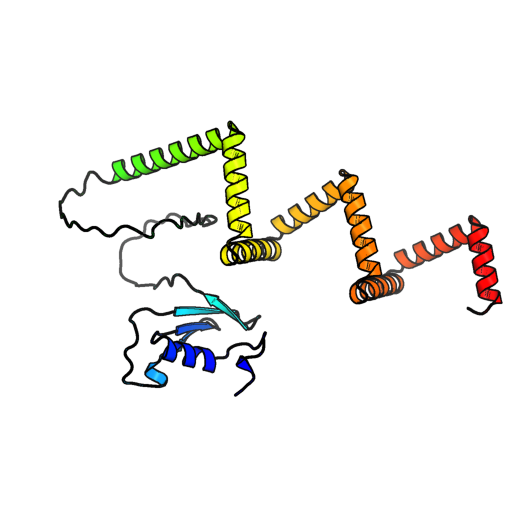435 1.00 97.00 191 TYR A O 1
ATOM 1600 N N . VAL A 1 192 ? -7.919 12.036 4.509 1.00 96.88 192 VAL A N 1
ATOM 1601 C CA . VAL A 1 192 ? -8.499 13.245 5.108 1.00 96.88 192 VAL A CA 1
ATOM 1602 C C . VAL A 1 192 ? -9.335 14.019 4.088 1.00 96.88 192 VAL A C 1
ATOM 1604 O O . VAL A 1 192 ? -10.479 14.362 4.391 1.00 96.88 192 VAL A O 1
ATOM 1607 N N . HIS A 1 193 ? -8.795 14.260 2.891 1.00 96.81 193 HIS A N 1
ATOM 1608 C CA . HIS A 1 193 ? -9.368 15.214 1.934 1.00 96.81 193 HIS A CA 1
ATOM 1609 C C . HIS A 1 193 ? -10.201 14.588 0.803 1.00 96.81 193 HIS A C 1
ATOM 1611 O O . HIS A 1 193 ? -11.055 15.267 0.241 1.00 96.81 193 HIS A O 1
ATOM 1617 N N . ASP A 1 194 ? -9.999 13.313 0.463 1.00 97.69 194 ASP A N 1
ATOM 1618 C CA . ASP A 1 194 ? -10.750 12.610 -0.586 1.00 97.69 194 ASP A CA 1
ATOM 1619 C C . ASP A 1 194 ? -11.824 11.717 0.059 1.00 97.69 194 ASP A C 1
ATOM 1621 O O . ASP A 1 194 ? -11.552 10.633 0.597 1.00 97.69 194 ASP A O 1
ATOM 1625 N N . LEU A 1 195 ? -13.071 12.200 0.018 1.00 97.12 195 LEU A N 1
ATOM 1626 C CA . LEU A 1 195 ? -14.224 11.528 0.618 1.00 97.12 195 LEU A CA 1
ATOM 1627 C C . LEU A 1 195 ? -14.448 10.131 0.025 1.00 97.12 195 LEU A C 1
ATOM 1629 O O . LEU A 1 195 ? -14.661 9.174 0.776 1.00 97.12 195 LEU A O 1
ATOM 1633 N N . ASP A 1 196 ? -14.354 9.995 -1.295 1.00 97.94 196 ASP A N 1
ATOM 1634 C CA . ASP A 1 196 ? -14.574 8.727 -1.990 1.00 97.94 196 ASP A CA 1
ATOM 1635 C C . ASP A 1 196 ? -13.507 7.704 -1.621 1.00 97.94 196 ASP A C 1
ATOM 1637 O O . ASP A 1 196 ? -13.796 6.528 -1.374 1.00 97.94 196 ASP A O 1
ATOM 1641 N N . TYR A 1 197 ? -12.249 8.141 -1.551 1.00 96.31 197 TYR A N 1
ATOM 1642 C CA . TYR A 1 197 ? -11.160 7.298 -1.084 1.00 96.31 197 TYR A CA 1
ATOM 1643 C C . TYR A 1 197 ? -11.401 6.828 0.348 1.00 96.31 197 TYR A C 1
ATOM 1645 O O . TYR A 1 197 ? -11.307 5.627 0.615 1.00 96.31 197 TYR A O 1
ATOM 1653 N N . ARG A 1 198 ? -11.798 7.730 1.249 1.00 97.44 198 ARG A N 1
ATOM 1654 C CA . ARG A 1 198 ? -12.128 7.385 2.635 1.00 97.44 198 ARG A CA 1
ATOM 1655 C C . ARG A 1 198 ? -13.257 6.359 2.730 1.00 97.44 198 ARG A C 1
ATOM 1657 O O . ARG A 1 198 ? -13.130 5.381 3.471 1.00 97.44 198 ARG A O 1
ATOM 1664 N N . LEU A 1 199 ? -14.344 6.544 1.980 1.00 97.62 199 LEU A N 1
ATOM 1665 C CA . LEU A 1 199 ? -15.483 5.620 1.974 1.00 97.62 199 LEU A CA 1
ATOM 1666 C C . LEU A 1 199 ? -15.093 4.236 1.444 1.00 97.62 199 LEU A C 1
ATOM 1668 O O . LEU A 1 199 ? -15.407 3.227 2.081 1.00 97.62 199 LEU A O 1
ATOM 1672 N N . ARG A 1 200 ? -14.334 4.172 0.342 1.00 97.56 200 ARG A N 1
ATOM 1673 C CA . ARG A 1 200 ? -13.805 2.904 -0.188 1.00 97.56 200 ARG A CA 1
ATOM 1674 C C . ARG A 1 200 ? -12.911 2.192 0.822 1.00 97.56 200 ARG A C 1
ATOM 1676 O O . ARG A 1 200 ? -13.046 0.983 1.000 1.00 97.56 200 ARG A O 1
ATOM 1683 N N . MET A 1 201 ? -12.036 2.925 1.507 1.00 96.94 201 MET A N 1
ATOM 1684 C CA . MET A 1 201 ? -11.151 2.354 2.524 1.00 96.94 201 MET A CA 1
ATOM 1685 C C . MET A 1 201 ? -11.930 1.816 3.730 1.00 96.94 201 MET A C 1
ATOM 1687 O O . MET A 1 201 ? -11.651 0.704 4.174 1.00 96.94 201 MET A O 1
ATOM 1691 N N . LYS A 1 202 ? -12.963 2.530 4.205 1.00 96.62 202 LYS A N 1
ATOM 1692 C CA . LYS A 1 202 ? -13.863 2.029 5.260 1.00 96.62 202 LYS A CA 1
ATOM 1693 C C . LYS A 1 202 ? -14.600 0.761 4.827 1.00 96.62 202 LYS A C 1
ATOM 1695 O O . LYS A 1 202 ? -14.639 -0.202 5.588 1.00 96.62 202 LYS A O 1
ATOM 1700 N N . LYS A 1 203 ? -15.147 0.737 3.606 1.00 97.81 203 LYS A N 1
ATOM 1701 C CA . LYS A 1 203 ? -15.830 -0.445 3.053 1.00 97.81 203 LYS A CA 1
ATOM 1702 C C . LYS A 1 203 ? -14.883 -1.643 2.971 1.00 97.81 203 LYS A C 1
ATOM 1704 O O . LYS A 1 203 ? -15.237 -2.728 3.415 1.00 97.81 203 LYS A O 1
ATOM 1709 N N . LYS A 1 204 ? -13.664 -1.431 2.469 1.00 95.88 204 LYS A N 1
ATOM 1710 C CA . LYS A 1 204 ? -12.637 -2.475 2.378 1.00 95.88 204 LYS A CA 1
ATOM 1711 C C . LYS A 1 204 ? -12.229 -3.003 3.756 1.00 95.88 204 LYS A C 1
ATOM 1713 O O . LYS A 1 204 ? -12.076 -4.207 3.907 1.00 95.88 204 LYS A O 1
ATOM 1718 N N . GLY A 1 205 ? -12.082 -2.124 4.749 1.00 95.25 205 GLY A N 1
ATOM 1719 C CA . GLY A 1 205 ? -11.778 -2.517 6.127 1.00 95.25 205 GLY A CA 1
ATOM 1720 C C . GLY A 1 205 ? -12.877 -3.378 6.752 1.00 95.25 205 GLY A C 1
ATOM 1721 O O . GLY A 1 205 ? -12.568 -4.413 7.333 1.00 95.25 205 GLY A O 1
ATOM 1722 N N . LYS A 1 206 ? -14.150 -2.998 6.568 1.00 96.75 206 LYS A N 1
ATOM 1723 C CA . LYS A 1 206 ? -15.302 -3.797 7.024 1.00 96.75 206 LYS A CA 1
ATOM 1724 C C . LYS A 1 206 ? -15.327 -5.179 6.377 1.00 96.75 206 LYS A C 1
ATOM 1726 O O . LYS A 1 206 ? -15.391 -6.168 7.091 1.00 96.75 206 LYS A O 1
ATOM 1731 N N . LEU A 1 207 ? -15.192 -5.236 5.050 1.00 97.19 207 LEU A N 1
ATOM 1732 C CA . LEU A 1 207 ? -15.169 -6.503 4.320 1.00 97.19 207 LEU A CA 1
ATOM 1733 C C . LEU A 1 207 ? -14.008 -7.393 4.775 1.00 97.19 207 LEU A C 1
ATOM 1735 O O . LEU A 1 207 ? -14.178 -8.594 4.933 1.00 97.19 207 LEU A O 1
ATOM 1739 N N . LYS A 1 208 ? -12.830 -6.804 5.017 1.00 96.25 208 LYS A N 1
ATOM 1740 C CA . LYS A 1 208 ? -11.691 -7.561 5.533 1.00 96.25 208 LYS A CA 1
ATOM 1741 C C . LYS A 1 208 ? -12.001 -8.151 6.909 1.00 96.25 208 LYS A C 1
ATOM 1743 O O . LYS A 1 208 ? -11.748 -9.320 7.121 1.00 96.25 208 LYS A O 1
ATOM 1748 N N . TYR A 1 209 ? -12.579 -7.374 7.819 1.00 96.06 209 TYR A N 1
ATOM 1749 C CA . TYR A 1 209 ? -12.965 -7.871 9.142 1.00 96.06 209 TYR A CA 1
ATOM 1750 C C . TYR A 1 209 ? -14.023 -8.987 9.092 1.00 96.06 209 TYR A C 1
ATOM 1752 O O . TYR A 1 209 ? -14.027 -9.880 9.932 1.00 96.06 209 TYR A O 1
ATOM 1760 N N . GLU A 1 210 ? -14.933 -8.927 8.124 1.00 96.00 210 GLU A N 1
ATOM 1761 C CA . GLU A 1 210 ? -15.993 -9.921 7.950 1.00 96.00 210 GLU A CA 1
ATOM 1762 C C . GLU A 1 210 ? -15.468 -11.247 7.383 1.00 96.00 210 GLU A C 1
ATOM 1764 O O . GLU A 1 210 ? -15.852 -12.308 7.867 1.00 96.00 210 GLU A O 1
ATOM 1769 N N . VAL A 1 211 ? -14.577 -11.178 6.388 1.00 96.88 211 VAL A N 1
ATOM 1770 C CA . VAL A 1 211 ? -14.140 -12.338 5.592 1.00 96.88 211 VAL A CA 1
ATOM 1771 C C . VAL A 1 211 ? -12.837 -12.966 6.096 1.00 96.88 211 VAL A C 1
ATOM 1773 O O . VAL A 1 211 ? -12.650 -14.170 5.973 1.00 96.88 211 VAL A O 1
ATOM 1776 N N . ASP A 1 212 ? -11.910 -12.164 6.617 1.00 97.06 212 ASP A N 1
ATOM 1777 C CA . ASP A 1 212 ? -10.570 -12.603 7.020 1.00 97.06 212 ASP A CA 1
ATOM 1778 C C . ASP A 1 212 ? -10.541 -12.815 8.542 1.00 97.06 212 ASP A C 1
ATOM 1780 O O . ASP A 1 212 ? -10.405 -11.865 9.321 1.00 97.06 212 ASP A O 1
ATOM 1784 N N . GLU A 1 213 ? -10.723 -14.071 8.961 1.00 97.12 213 GLU A N 1
ATOM 1785 C CA . GLU A 1 213 ? -10.786 -14.452 10.378 1.00 97.12 213 GLU A CA 1
ATOM 1786 C C . GLU A 1 213 ? -9.478 -14.150 11.110 1.00 97.12 213 GLU A C 1
ATOM 1788 O O . GLU A 1 213 ? -9.502 -13.555 12.185 1.00 97.12 213 GLU A O 1
ATOM 1793 N N . GLU A 1 214 ? -8.335 -14.453 10.488 1.00 97.12 214 GLU A N 1
ATOM 1794 C CA . GLU A 1 214 ? -7.016 -14.173 11.055 1.00 97.12 214 GLU A CA 1
ATOM 1795 C C . GLU A 1 214 ? -6.846 -12.668 11.305 1.00 97.12 214 GLU A C 1
ATOM 1797 O O . GLU A 1 214 ? -6.362 -12.238 12.356 1.00 97.12 214 GLU A O 1
ATOM 1802 N N . TYR A 1 215 ? -7.273 -11.828 10.359 1.00 94.06 215 TYR A N 1
ATOM 1803 C CA . TYR A 1 215 ? -7.250 -10.381 10.541 1.00 94.06 215 TYR A CA 1
ATOM 1804 C C . TYR A 1 215 ? -8.171 -9.915 11.673 1.00 94.06 215 TYR A C 1
ATOM 1806 O O . TYR A 1 215 ? -7.776 -9.044 12.457 1.00 94.06 215 TYR A O 1
ATOM 1814 N N . ARG A 1 216 ? -9.386 -10.467 11.757 1.00 97.19 216 ARG A N 1
ATOM 1815 C CA . ARG A 1 216 ? -10.359 -10.149 12.808 1.00 97.19 216 ARG A CA 1
ATOM 1816 C C . ARG A 1 216 ? -9.814 -10.495 14.191 1.00 97.19 216 ARG A C 1
ATOM 1818 O O . ARG A 1 216 ? -9.842 -9.635 15.074 1.00 97.19 216 ARG A O 1
ATOM 1825 N N . ASP A 1 217 ? -9.267 -11.691 14.354 1.00 97.06 217 ASP A N 1
ATOM 1826 C CA . ASP A 1 217 ? -8.751 -12.182 15.631 1.00 97.06 217 ASP A CA 1
ATOM 1827 C C . ASP A 1 217 ? -7.528 -11.381 16.074 1.00 97.06 217 ASP A C 1
ATOM 1829 O O . ASP A 1 217 ? -7.493 -10.869 17.195 1.00 97.06 217 ASP A O 1
ATOM 1833 N N . ASN A 1 218 ? -6.591 -11.126 15.155 1.00 96.62 218 ASN A N 1
ATOM 1834 C CA . ASN A 1 218 ? -5.448 -10.249 15.406 1.00 96.62 218 ASN A CA 1
ATOM 1835 C C . ASN A 1 218 ? -5.874 -8.836 15.839 1.00 96.62 218 ASN A C 1
ATOM 1837 O O . ASN A 1 218 ? -5.216 -8.204 16.673 1.00 96.62 218 ASN A O 1
ATOM 1841 N N . LEU A 1 219 ? -6.950 -8.297 15.256 1.00 95.12 219 LEU A N 1
ATOM 1842 C CA . LEU A 1 219 ? -7.459 -6.974 15.615 1.00 95.12 219 LEU A CA 1
ATOM 1843 C C . LEU A 1 219 ? -8.064 -6.975 17.025 1.00 95.12 219 LEU A C 1
ATOM 1845 O O . LEU A 1 219 ? -7.804 -6.047 17.796 1.00 95.12 219 LEU A O 1
ATOM 1849 N N . ILE A 1 220 ? -8.827 -8.015 17.372 1.00 95.31 220 ILE A N 1
ATOM 1850 C CA . ILE A 1 220 ? -9.403 -8.203 18.710 1.00 95.31 220 ILE A CA 1
ATOM 1851 C C . ILE A 1 220 ? -8.289 -8.358 19.749 1.00 95.31 220 ILE A C 1
ATOM 1853 O O . ILE A 1 220 ? -8.309 -7.671 20.769 1.00 95.31 220 ILE A O 1
ATOM 1857 N N . GLU A 1 221 ? -7.290 -9.199 19.485 1.00 96.88 221 GLU A N 1
ATOM 1858 C CA . GLU A 1 221 ? -6.160 -9.439 20.387 1.00 96.88 221 GLU A CA 1
ATOM 1859 C C . GLU A 1 221 ? -5.349 -8.160 20.628 1.00 96.88 221 GLU A C 1
ATOM 1861 O O . GLU A 1 221 ? -5.040 -7.812 21.768 1.00 96.88 221 GLU A O 1
ATOM 1866 N N . LYS A 1 222 ? -5.058 -7.390 19.571 1.00 95.38 222 LYS A N 1
ATOM 1867 C CA . LYS A 1 222 ? -4.424 -6.068 19.710 1.00 95.38 222 LYS A CA 1
ATOM 1868 C C . LYS A 1 222 ? -5.269 -5.112 20.550 1.00 95.38 222 LYS A C 1
ATOM 1870 O O . LYS A 1 222 ? -4.711 -4.348 21.333 1.00 95.38 222 LYS A O 1
ATOM 1875 N N . GLY A 1 223 ? -6.593 -5.154 20.399 1.00 94.69 223 GLY A N 1
ATOM 1876 C CA . GLY A 1 223 ? -7.521 -4.376 21.216 1.00 94.69 223 GLY A CA 1
ATOM 1877 C C . GLY A 1 223 ? -7.467 -4.758 22.697 1.00 94.69 223 GLY A C 1
ATOM 1878 O O . GLY A 1 223 ? -7.375 -3.868 23.541 1.00 94.69 223 GLY A O 1
ATOM 1879 N N . LYS A 1 224 ? -7.467 -6.064 23.000 1.00 95.81 224 LYS A N 1
ATOM 1880 C CA . LYS A 1 224 ? -7.351 -6.601 24.366 1.00 95.81 224 LYS A CA 1
ATOM 1881 C C . LYS A 1 224 ? -6.032 -6.189 25.018 1.00 95.81 224 LYS A C 1
ATOM 1883 O O . LYS A 1 224 ? -6.072 -5.539 26.056 1.00 95.81 224 LYS A O 1
ATOM 1888 N N . ARG A 1 225 ? -4.897 -6.436 24.352 1.00 96.00 225 ARG A N 1
ATOM 1889 C CA . ARG A 1 225 ? -3.571 -6.006 24.836 1.00 96.00 225 ARG A CA 1
ATOM 1890 C C . ARG A 1 225 ? -3.519 -4.509 25.105 1.00 96.00 225 ARG A C 1
ATOM 1892 O O . ARG A 1 225 ? -3.115 -4.080 26.172 1.00 96.00 225 ARG A O 1
ATOM 1899 N N . LYS A 1 226 ? -4.033 -3.688 24.183 1.00 95.31 226 LYS A N 1
ATOM 1900 C CA . LYS A 1 226 ? -4.070 -2.233 24.386 1.00 95.31 226 LYS A CA 1
ATOM 1901 C C . LYS A 1 226 ? -4.877 -1.830 25.627 1.00 95.31 226 LYS A C 1
ATOM 1903 O O . LYS A 1 226 ? -4.536 -0.841 26.264 1.00 95.31 226 LYS A O 1
ATOM 1908 N N . TYR A 1 227 ? -5.954 -2.542 25.947 1.00 94.19 227 TYR A N 1
ATOM 1909 C CA . TYR A 1 227 ? -6.751 -2.283 27.147 1.00 94.19 227 TYR A CA 1
ATOM 1910 C C . TYR A 1 227 ? -6.046 -2.733 28.435 1.00 94.19 227 TYR A C 1
ATOM 1912 O O . TYR A 1 227 ? -6.165 -2.077 29.469 1.00 94.19 227 TYR A O 1
ATOM 1920 N N . GLU A 1 228 ? -5.306 -3.833 28.376 1.00 94.62 228 GLU A N 1
ATOM 1921 C CA . GLU A 1 228 ? -4.522 -4.362 29.493 1.00 94.62 228 GLU A CA 1
ATOM 1922 C C . GLU A 1 228 ? -3.297 -3.484 29.792 1.00 94.62 228 GLU A C 1
ATOM 1924 O O . GLU A 1 228 ? -3.142 -2.990 30.911 1.00 94.62 228 GLU A O 1
ATOM 1929 N N . ASP A 1 229 ? -2.507 -3.179 28.765 1.00 95.19 229 ASP A N 1
ATOM 1930 C CA . ASP A 1 229 ? -1.204 -2.525 28.903 1.00 95.19 229 ASP A CA 1
ATOM 1931 C C . ASP A 1 229 ? -1.308 -1.004 29.093 1.00 95.19 229 ASP A C 1
ATOM 1933 O O . ASP A 1 229 ? -0.462 -0.389 29.739 1.00 95.19 229 ASP A O 1
ATOM 1937 N N . ASN A 1 230 ? -2.325 -0.356 28.510 1.00 96.06 230 ASN A N 1
ATOM 1938 C CA . ASN A 1 230 ? -2.438 1.102 28.522 1.00 96.06 230 ASN A CA 1
ATOM 1939 C C . ASN A 1 230 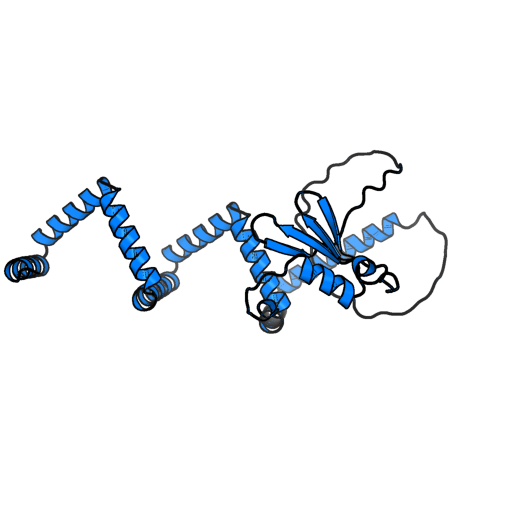? -3.533 1.573 29.485 1.00 96.06 230 ASN A C 1
ATOM 1941 O O . ASN A 1 230 ? -4.716 1.642 29.143 1.00 96.06 230 ASN A O 1
ATOM 1945 N N . GLU A 1 231 ? -3.106 1.979 30.679 1.00 95.75 231 GLU A N 1
ATOM 1946 C CA . GLU A 1 231 ? -3.987 2.464 31.740 1.00 95.75 231 GLU A CA 1
ATOM 1947 C C . GLU A 1 231 ? -4.809 3.692 31.332 1.00 95.75 231 GLU A C 1
ATOM 1949 O O . GLU A 1 231 ? -6.019 3.719 31.556 1.00 95.75 231 GLU A O 1
ATOM 1954 N N . THR A 1 232 ? -4.201 4.673 30.656 1.00 96.12 232 THR A N 1
ATOM 1955 C CA . THR A 1 232 ? -4.929 5.869 30.192 1.00 96.12 232 THR A CA 1
ATOM 1956 C C . THR A 1 232 ? -6.028 5.509 29.195 1.00 96.12 232 THR A C 1
ATOM 1958 O O . THR A 1 232 ? -7.141 6.029 29.254 1.00 96.12 232 THR A O 1
ATOM 1961 N N . TYR A 1 233 ? -5.749 4.573 28.285 1.00 93.38 233 TYR A N 1
ATOM 1962 C CA . TYR A 1 233 ? -6.736 4.081 27.335 1.00 93.38 233 TYR A CA 1
ATOM 1963 C C . TYR A 1 233 ? -7.863 3.332 28.051 1.00 93.38 233 TYR A C 1
ATOM 1965 O O . TYR A 1 233 ? -9.033 3.586 27.766 1.00 93.38 233 TYR A O 1
ATOM 1973 N N . ARG A 1 234 ? -7.528 2.458 29.005 1.00 95.88 234 ARG A N 1
ATOM 1974 C CA . ARG A 1 234 ? -8.500 1.723 29.819 1.00 95.88 234 ARG A CA 1
ATOM 1975 C C . ARG A 1 234 ? -9.419 2.659 30.602 1.00 95.88 234 ARG A C 1
ATOM 1977 O O . ARG A 1 234 ? -10.635 2.519 30.497 1.00 95.88 234 ARG A O 1
ATOM 1984 N N . ALA A 1 235 ? -8.861 3.631 31.321 1.00 95.56 235 ALA A N 1
ATOM 1985 C CA . ALA A 1 235 ? -9.628 4.613 32.085 1.00 95.56 235 ALA A CA 1
ATOM 1986 C C . ALA A 1 235 ? -10.604 5.390 31.185 1.00 95.56 235 ALA A C 1
ATOM 1988 O O . ALA A 1 235 ? -11.802 5.423 31.463 1.00 95.56 235 ALA A O 1
ATOM 1989 N N . ASN A 1 236 ? -10.123 5.893 30.041 1.00 95.69 236 ASN A N 1
ATOM 1990 C CA . ASN A 1 236 ? -10.953 6.593 29.055 1.00 95.69 236 ASN A CA 1
ATOM 1991 C C . ASN A 1 236 ? -12.076 5.708 28.485 1.00 95.69 236 ASN A C 1
ATOM 1993 O O . ASN A 1 236 ? -13.175 6.186 28.202 1.00 95.69 236 ASN A O 1
ATOM 1997 N N . MET A 1 237 ? -11.816 4.414 28.273 1.00 94.00 237 MET A N 1
ATOM 1998 C CA . MET A 1 237 ? -12.831 3.471 27.792 1.00 94.00 237 MET A CA 1
ATOM 1999 C C . MET A 1 237 ? -13.897 3.185 28.857 1.00 94.00 237 MET A C 1
ATOM 2001 O O . MET A 1 237 ? -15.081 3.134 28.519 1.00 94.00 237 MET A O 1
ATOM 2005 N N . ILE A 1 238 ? -13.502 3.052 30.127 1.00 93.88 238 ILE A N 1
ATOM 2006 C CA . ILE A 1 238 ? -14.428 2.896 31.258 1.00 93.88 238 ILE A CA 1
ATOM 2007 C C . ILE A 1 238 ? -15.302 4.145 31.404 1.00 93.88 238 ILE A C 1
ATOM 2009 O O . ILE A 1 238 ? -16.519 4.026 31.520 1.00 93.88 238 ILE A O 1
ATOM 2013 N N . GLU A 1 239 ? -14.705 5.336 31.357 1.00 95.81 239 GLU A N 1
ATOM 2014 C CA . GLU A 1 239 ? -15.424 6.610 31.456 1.00 95.81 239 GLU A CA 1
ATOM 2015 C C . GLU A 1 239 ? -16.459 6.763 30.335 1.00 95.81 239 GLU A C 1
ATOM 2017 O O . GLU A 1 239 ? -17.630 7.031 30.602 1.00 95.81 239 GLU A O 1
ATOM 2022 N N . LYS A 1 240 ? -16.069 6.493 29.083 1.00 93.94 240 LYS A N 1
ATOM 2023 C CA . LYS A 1 240 ? -17.006 6.485 27.949 1.00 93.94 240 LYS A CA 1
ATOM 2024 C C . LYS A 1 240 ? -18.139 5.481 28.140 1.00 93.94 240 LYS A C 1
ATOM 2026 O O . LYS A 1 240 ? -19.275 5.776 27.778 1.00 93.94 240 LYS A O 1
ATOM 2031 N N . GLY A 1 241 ? -17.837 4.308 28.697 1.00 92.81 241 GLY A N 1
ATOM 2032 C CA . GLY A 1 241 ? -18.837 3.295 29.026 1.00 92.81 241 GLY A CA 1
ATOM 2033 C C . GLY A 1 241 ? -19.847 3.787 30.065 1.00 92.81 241 GLY A C 1
ATOM 2034 O O . GLY A 1 241 ? -21.048 3.632 29.854 1.00 92.81 241 GLY A O 1
ATOM 2035 N N . LYS A 1 242 ? -19.371 4.429 31.142 1.00 94.44 242 LYS A N 1
ATOM 2036 C CA . LYS A 1 242 ? -20.220 5.038 32.181 1.00 94.44 242 LYS A CA 1
ATOM 2037 C C . LYS A 1 242 ? -21.112 6.131 31.603 1.00 94.44 242 LYS A C 1
ATOM 2039 O O . LYS A 1 242 ? -22.323 6.068 31.776 1.00 94.44 242 LYS A O 1
ATOM 2044 N N . LYS A 1 243 ? -20.527 7.061 30.846 1.00 95.06 243 LYS A N 1
ATOM 2045 C CA . LYS A 1 243 ? -21.262 8.151 30.198 1.00 95.06 243 LYS A CA 1
ATOM 2046 C C . LYS A 1 243 ? -22.352 7.622 29.264 1.00 95.06 243 LYS A C 1
ATOM 2048 O O . LYS A 1 243 ? -23.492 8.060 29.331 1.00 95.06 243 LYS A O 1
ATOM 2053 N N . LYS A 1 244 ? -22.037 6.605 28.453 1.00 93.06 244 LYS A N 1
ATOM 2054 C CA . LYS A 1 244 ? -23.036 5.962 27.591 1.00 93.06 244 LYS A CA 1
ATOM 2055 C C . LYS A 1 244 ? -24.165 5.313 28.398 1.00 93.06 244 LYS A C 1
ATOM 2057 O O . LYS A 1 244 ? -25.314 5.402 27.999 1.00 93.06 244 LYS A O 1
ATOM 2062 N N . TYR A 1 245 ? -23.858 4.667 29.520 1.00 91.31 245 TYR A N 1
ATOM 2063 C CA . TYR A 1 245 ? -24.875 4.076 30.397 1.00 91.31 245 TYR A CA 1
ATOM 2064 C C . TYR A 1 245 ? -25.781 5.125 31.061 1.00 91.31 245 TYR A C 1
ATOM 2066 O O . TYR A 1 245 ? -26.949 4.856 31.334 1.00 91.31 245 TYR A O 1
ATOM 2074 N N . GLU A 1 246 ? -25.262 6.319 31.326 1.00 93.12 246 GLU A N 1
ATOM 2075 C CA . GLU A 1 246 ? -26.026 7.437 31.879 1.00 93.12 246 GLU A CA 1
ATOM 2076 C C . GLU A 1 246 ? -26.931 8.097 30.826 1.00 93.12 246 GLU A C 1
ATOM 2078 O O . GLU A 1 246 ? -28.116 8.315 31.081 1.00 93.12 246 GLU A O 1
ATOM 2083 N N . GLU A 1 247 ? -26.401 8.347 29.629 1.00 94.38 247 GLU A N 1
ATOM 2084 C CA . GLU A 1 247 ? -27.080 9.121 28.581 1.00 94.38 247 GLU A CA 1
ATOM 2085 C C . GLU A 1 247 ? -28.005 8.280 27.683 1.00 94.38 247 GLU A C 1
ATOM 2087 O O . GLU A 1 247 ? -29.028 8.777 27.219 1.00 94.38 247 GLU A O 1
ATOM 2092 N N . ASP A 1 248 ? -27.669 7.014 27.419 1.00 95.00 248 ASP A N 1
ATOM 2093 C CA . ASP A 1 248 ? -28.399 6.152 26.482 1.00 95.00 248 ASP A CA 1
ATOM 2094 C C . ASP A 1 248 ? -29.263 5.136 27.240 1.00 95.00 248 ASP A C 1
ATOM 2096 O O . ASP A 1 248 ? -28.803 4.088 27.707 1.00 95.00 248 ASP A O 1
ATOM 2100 N N . GLU A 1 249 ? -30.552 5.453 27.350 1.00 93.12 249 GLU A N 1
ATOM 2101 C CA . GLU A 1 249 ? -31.543 4.625 28.036 1.00 93.12 249 GLU A CA 1
ATOM 2102 C C . GLU A 1 249 ? -31.706 3.235 27.402 1.00 93.12 249 GLU A C 1
ATOM 2104 O O . GLU A 1 249 ? -31.840 2.238 28.117 1.00 93.12 249 GLU A O 1
ATOM 2109 N N . THR A 1 250 ? -31.613 3.136 26.072 1.00 92.62 250 THR A N 1
ATOM 2110 C CA . THR A 1 250 ? -31.699 1.852 25.357 1.00 92.62 250 THR A CA 1
ATOM 2111 C C . THR A 1 250 ? -30.484 0.977 25.640 1.00 92.62 250 THR A C 1
ATOM 2113 O O . THR A 1 250 ? -30.587 -0.237 25.805 1.00 92.62 250 THR A O 1
ATOM 2116 N N . TYR A 1 251 ? -29.302 1.580 25.742 1.00 90.06 251 TYR A N 1
ATOM 2117 C CA . TYR A 1 251 ? -28.094 0.860 26.113 1.00 90.06 251 TYR A CA 1
ATOM 2118 C C . TYR A 1 251 ? -28.147 0.397 27.573 1.00 90.06 251 TYR A C 1
ATOM 2120 O O . TYR A 1 251 ? -27.819 -0.753 27.863 1.00 90.06 251 TYR A O 1
ATOM 2128 N N . ARG A 1 252 ? -28.601 1.262 28.486 1.00 92.88 252 ARG A N 1
ATOM 2129 C CA . ARG A 1 252 ? -28.751 0.951 29.912 1.00 92.88 252 ARG A CA 1
ATOM 2130 C C . ARG A 1 252 ? -29.705 -0.215 30.160 1.00 92.88 252 ARG A C 1
ATOM 2132 O O . ARG A 1 252 ? -29.327 -1.161 30.847 1.00 92.88 252 ARG A O 1
ATOM 2139 N N . THR A 1 253 ? -30.900 -0.173 29.576 1.00 91.56 253 THR A N 1
ATOM 2140 C CA . THR A 1 253 ? -31.908 -1.244 29.694 1.00 91.56 253 THR A CA 1
ATOM 2141 C C . THR A 1 253 ? -31.371 -2.581 29.183 1.00 91.56 253 THR A C 1
ATOM 2143 O O . THR A 1 253 ? -31.391 -3.566 29.916 1.00 91.56 253 THR A O 1
ATOM 2146 N N . ASN A 1 254 ? -30.751 -2.598 27.999 1.00 91.12 254 ASN A N 1
ATOM 2147 C CA . ASN A 1 254 ? -30.110 -3.800 27.453 1.00 91.12 254 ASN A CA 1
ATOM 2148 C C . ASN A 1 254 ? -29.016 -4.382 28.369 1.00 91.12 254 ASN A C 1
ATOM 2150 O O . ASN A 1 254 ? -28.855 -5.598 28.451 1.00 91.12 254 ASN A O 1
ATOM 2154 N N . MET A 1 255 ? -28.230 -3.537 29.044 1.00 89.69 255 MET A N 1
ATOM 2155 C CA . MET A 1 255 ? -27.184 -3.996 29.968 1.00 89.69 255 MET A CA 1
ATOM 2156 C C . MET A 1 255 ? -27.761 -4.572 31.269 1.00 89.69 255 MET A C 1
ATOM 2158 O O . MET A 1 255 ? -27.213 -5.546 31.785 1.00 89.69 255 MET A O 1
ATOM 2162 N N . ILE A 1 256 ? -28.860 -4.006 31.781 1.00 90.31 256 ILE A N 1
ATOM 2163 C CA . ILE A 1 256 ? -29.589 -4.546 32.940 1.00 90.31 256 ILE A CA 1
ATOM 2164 C C . ILE A 1 256 ? -30.177 -5.916 32.587 1.00 90.31 256 ILE A C 1
ATOM 2166 O O . ILE A 1 256 ? -29.918 -6.882 33.299 1.00 90.31 256 ILE A O 1
ATOM 2170 N N . GLU A 1 257 ? -30.852 -6.035 31.440 1.00 90.50 257 GLU A N 1
ATOM 2171 C CA . GLU A 1 257 ? -31.417 -7.310 30.987 1.00 90.50 257 GLU A CA 1
ATOM 2172 C C . GLU A 1 257 ? -30.360 -8.407 30.827 1.00 90.50 257 GLU A C 1
ATOM 2174 O O . GLU A 1 257 ? -30.601 -9.557 31.186 1.00 90.50 257 GLU A O 1
ATOM 2179 N N . LYS A 1 258 ? -29.179 -8.080 30.285 1.00 89.06 258 LYS A N 1
ATOM 2180 C CA . LYS A 1 258 ? -28.074 -9.048 30.176 1.00 89.06 258 LYS A CA 1
ATOM 2181 C C . LYS A 1 258 ? -27.629 -9.552 31.544 1.00 89.06 258 LYS A C 1
ATOM 2183 O O . LYS A 1 258 ? -27.474 -10.755 31.736 1.00 89.06 258 LYS A O 1
ATOM 2188 N N . ARG A 1 259 ? -27.505 -8.636 32.510 1.00 86.81 259 ARG A N 1
ATOM 2189 C CA . ARG A 1 259 ? -27.147 -8.971 33.891 1.00 86.81 259 ARG A CA 1
ATOM 2190 C C . ARG A 1 259 ? -28.189 -9.882 34.544 1.00 86.81 259 ARG A C 1
ATOM 2192 O O . ARG A 1 259 ? -27.807 -10.816 35.239 1.00 86.81 259 ARG A O 1
ATOM 2199 N N . GLU A 1 260 ? -29.473 -9.631 34.309 1.00 88.38 260 GLU A N 1
ATOM 2200 C CA . GLU A 1 260 ? -30.574 -10.461 34.821 1.00 88.38 260 GLU A CA 1
ATOM 2201 C C . GLU A 1 260 ? -30.639 -11.836 34.142 1.00 88.38 260 GLU A C 1
ATOM 2203 O O . GLU A 1 260 ? -30.970 -12.828 34.787 1.00 88.38 260 GLU A O 1
ATOM 2208 N N . LYS A 1 261 ? -30.264 -11.915 32.860 1.00 88.06 261 LYS A N 1
ATOM 2209 C CA . LYS A 1 261 ? -30.210 -13.161 32.077 1.00 88.06 261 LYS A CA 1
ATOM 2210 C C . LYS A 1 261 ? -28.928 -13.979 32.302 1.00 88.06 261 LYS A C 1
ATOM 2212 O O . LYS A 1 261 ? -28.839 -15.088 31.785 1.00 88.06 261 LYS A O 1
ATOM 2217 N N . GLY A 1 262 ? -27.957 -13.470 33.067 1.00 73.38 262 GLY A N 1
ATOM 2218 C CA . GLY A 1 262 ? -26.716 -14.181 33.399 1.00 73.38 262 GLY A CA 1
ATOM 2219 C C . GLY A 1 262 ? -25.769 -14.413 32.213 1.00 73.38 262 GLY A C 1
ATOM 2220 O O . GLY A 1 262 ? -24.983 -15.360 32.254 1.00 73.38 262 GLY A O 1
ATOM 2221 N N . VAL A 1 263 ? -25.852 -13.578 31.169 1.00 54.09 263 VAL A N 1
ATOM 2222 C CA . VAL A 1 263 ? -24.999 -13.614 29.961 1.00 54.09 263 VAL A CA 1
ATOM 2223 C C . VAL A 1 263 ? -24.118 -12.373 29.908 1.00 54.09 263 VAL A C 1
ATOM 2225 O O . VAL A 1 263 ? -22.907 -12.521 29.638 1.00 54.09 263 VAL A O 1
#

Mean predicted aligned error: 19.43 Å

Sequence (263 aa):
MRKMKEPKTMGTELEILAAAHFMQADIYTFTNNKWIKYSAHQIDKDINVENEAIYLHHVDKSSHYEVVMNVEGNRVHNLPEKSKTIKDCTSVKCNFDHLSRNNCTDTKNNNTLLNETQVDLTDLRRKRRRELEKMRYCQNDTVRDKKKRSCKETYWNNAIYRSLKIYKGSMKYINDETYRQDLIEKGKMKYVHDLDYRLRMKKKGKLKYEVDEEYRDNLIEKGKRKYEDNETYRANMIEKGKKKYEEDETYRTNMIEKREKGV